Protein AF-A0A355G0Y1-F1 (afdb_monomer_lite)

Secondary structure (DSSP, 8-state):
-HHHHT-HHHHHHHHHHHHHHHHHHHHHHHHH----HHHHHHHHHHHHHHHHHHHHHHTT-HHHHHHHHHHHHHHHHHHHHHHGGG--STTHHHHHHHHHHHHHHHHHIIIIITTSS---HHHHHHHHHHHHHHHHHHHHHHHHHHHH-S-HHHHHHHHHHHHHHHHHHHHHHHHHHHHHHHHHHHHHHHHHHHTT--TTSTTHHHHTT--

pLDDT: mean 72.63, std 13.86, range [34.53, 90.94]

Structure (mmCIF, N/CA/C/O backbone):
data_AF-A0A355G0Y1-F1
#
_entry.id   AF-A0A355G0Y1-F1
#
loop_
_atom_site.group_PDB
_atom_site.id
_atom_site.type_symbol
_atom_site.label_atom_id
_atom_site.label_alt_id
_atom_site.label_comp_id
_atom_site.label_asym_id
_atom_site.label_entity_id
_atom_site.label_seq_id
_atom_site.pdbx_PDB_ins_code
_atom_site.Cartn_x
_atom_site.Cartn_y
_atom_site.Cartn_z
_atom_site.occupancy
_atom_site.B_iso_or_equiv
_atom_site.auth_seq_id
_atom_site.auth_comp_id
_atom_site.auth_asym_id
_atom_site.auth_atom_id
_atom_site.pdbx_PDB_model_num
ATOM 1 N N . MET A 1 1 ? -17.755 12.695 0.961 1.00 47.19 1 MET A N 1
ATOM 2 C CA . MET A 1 1 ? -16.510 11.894 0.870 1.00 47.19 1 MET A CA 1
ATOM 3 C C . MET A 1 1 ? -16.423 10.767 1.902 1.00 47.19 1 MET A C 1
ATOM 5 O O . MET A 1 1 ? -16.209 9.648 1.469 1.00 47.19 1 MET A O 1
ATOM 9 N N . LYS A 1 2 ? -16.656 10.982 3.214 1.00 53.00 2 LYS A N 1
ATOM 10 C CA . LYS A 1 2 ? -16.545 9.908 4.238 1.00 53.00 2 LYS A CA 1
ATOM 11 C C . LYS A 1 2 ? -17.366 8.633 3.951 1.00 53.00 2 LYS A C 1
ATOM 13 O O . LYS A 1 2 ? -16.845 7.546 4.144 1.00 53.00 2 LYS A O 1
ATOM 18 N N . LYS A 1 3 ? -18.590 8.760 3.412 1.00 61.31 3 LYS A N 1
ATOM 19 C CA . LYS A 1 3 ? -19.455 7.609 3.069 1.00 61.31 3 LYS A CA 1
ATOM 20 C C . LYS A 1 3 ? -18.882 6.674 1.991 1.00 61.31 3 LYS A C 1
ATOM 22 O O . LYS A 1 3 ? -19.264 5.512 1.944 1.00 61.31 3 LYS A O 1
ATOM 27 N N . LEU A 1 4 ? -17.988 7.165 1.124 1.00 69.81 4 LEU A N 1
ATOM 28 C CA . LEU A 1 4 ? -17.401 6.349 0.056 1.00 69.81 4 LEU A CA 1
ATOM 29 C C . LEU A 1 4 ? -16.385 5.348 0.628 1.00 69.81 4 LEU A C 1
ATOM 31 O O . LEU A 1 4 ? -16.464 4.161 0.339 1.00 69.81 4 LEU A O 1
ATOM 35 N N . PHE A 1 5 ? -15.495 5.816 1.508 1.00 69.50 5 PHE A N 1
ATOM 36 C CA . PHE A 1 5 ? -14.422 5.014 2.116 1.00 69.50 5 PHE A CA 1
ATOM 37 C C . PHE A 1 5 ? -14.897 4.073 3.233 1.00 69.50 5 PHE A C 1
ATOM 39 O O . PHE A 1 5 ? -14.149 3.213 3.691 1.00 69.50 5 PHE A O 1
ATOM 46 N N . THR A 1 6 ? -16.149 4.209 3.669 1.00 70.81 6 THR A N 1
ATOM 47 C CA . THR A 1 6 ? -16.815 3.256 4.567 1.00 70.81 6 THR A CA 1
ATOM 48 C C . THR A 1 6 ? -17.697 2.257 3.817 1.00 70.81 6 THR A C 1
ATOM 50 O O . THR A 1 6 ? -18.322 1.412 4.451 1.00 70.81 6 THR A O 1
ATOM 53 N N . SER A 1 7 ? -17.789 2.350 2.484 1.00 84.56 7 SER A N 1
ATOM 54 C CA . SER A 1 7 ? -18.607 1.441 1.683 1.00 84.56 7 SER A CA 1
ATOM 55 C C . SER A 1 7 ? -17.912 0.095 1.495 1.00 84.56 7 SER A C 1
ATOM 57 O O . SER A 1 7 ? -16.837 0.019 0.900 1.00 84.56 7 SER A O 1
ATOM 59 N N . ASP A 1 8 ? -18.583 -0.986 1.896 1.00 81.94 8 ASP A N 1
ATOM 60 C CA . ASP A 1 8 ? -18.124 -2.362 1.665 1.00 81.94 8 ASP A CA 1
ATOM 61 C C . ASP A 1 8 ? -17.875 -2.655 0.170 1.00 81.94 8 ASP A C 1
ATOM 63 O O . ASP A 1 8 ? -16.958 -3.403 -0.170 1.00 81.94 8 ASP A O 1
ATOM 67 N N . LYS A 1 9 ? -18.660 -2.045 -0.735 1.00 86.38 9 LYS A N 1
ATOM 68 C CA . LYS A 1 9 ? -18.498 -2.204 -2.193 1.00 86.38 9 LYS A CA 1
ATOM 69 C C . LYS A 1 9 ? -17.218 -1.539 -2.693 1.00 86.38 9 LYS A C 1
ATOM 71 O O . LYS A 1 9 ? -16.505 -2.124 -3.502 1.00 86.38 9 LYS A O 1
ATOM 76 N N . PHE A 1 10 ? -16.922 -0.338 -2.195 1.00 85.12 10 PHE A N 1
ATOM 77 C CA . PHE A 1 10 ? -15.688 0.369 -2.528 1.00 85.12 10 PHE A CA 1
ATOM 78 C C . PHE A 1 10 ? -14.470 -0.378 -1.972 1.00 85.12 10 PHE A C 1
ATOM 80 O O . PHE A 1 10 ? -13.510 -0.605 -2.700 1.00 85.12 10 PHE A O 1
ATOM 87 N N . PHE A 1 11 ? -14.550 -0.854 -0.726 1.00 87.50 11 PHE A N 1
ATOM 88 C CA . PHE A 1 11 ? -13.495 -1.662 -0.117 1.00 87.50 11 PHE A CA 1
ATOM 89 C C . PHE A 1 11 ? -13.204 -2.936 -0.921 1.00 87.50 11 PHE A C 1
ATOM 91 O O . PHE A 1 11 ? -12.050 -3.224 -1.225 1.00 87.50 11 PHE A O 1
ATOM 98 N N . LEU A 1 12 ? -14.247 -3.673 -1.321 1.00 89.12 12 LEU A N 1
ATOM 99 C CA . LEU A 1 12 ? -14.103 -4.857 -2.170 1.00 89.12 12 LEU A CA 1
ATOM 100 C C . LEU A 1 12 ? -13.470 -4.515 -3.525 1.00 89.12 12 LEU A C 1
ATOM 102 O O . LEU A 1 12 ? -12.594 -5.246 -3.975 1.00 89.12 12 LEU A O 1
ATOM 106 N N . ALA A 1 13 ? -13.878 -3.414 -4.160 1.00 87.56 13 ALA A N 1
ATOM 107 C CA . ALA A 1 13 ? -13.286 -2.977 -5.421 1.00 87.56 13 ALA A CA 1
ATOM 108 C C . ALA A 1 13 ? -11.784 -2.696 -5.272 1.00 87.56 13 ALA A C 1
ATOM 110 O O . ALA A 1 13 ? -11.001 -3.158 -6.094 1.00 87.56 13 ALA A O 1
ATOM 111 N N . MET A 1 14 ? -11.367 -2.020 -4.197 1.00 88.94 14 MET A N 1
ATOM 112 C CA . MET A 1 14 ? -9.948 -1.745 -3.941 1.00 88.94 14 MET A CA 1
ATOM 113 C C . MET A 1 14 ? -9.155 -3.017 -3.620 1.00 88.94 14 MET A C 1
ATOM 115 O O . MET A 1 14 ? -8.032 -3.162 -4.091 1.00 88.94 14 MET A O 1
ATOM 119 N N . VAL A 1 15 ? -9.750 -3.972 -2.895 1.00 90.19 15 VAL A N 1
ATOM 120 C CA . VAL A 1 15 ? -9.172 -5.311 -2.675 1.00 90.19 15 VAL A CA 1
ATOM 121 C C . VAL A 1 15 ? -8.961 -6.042 -3.996 1.00 90.19 15 VAL A C 1
ATOM 123 O O . VAL A 1 15 ? -7.888 -6.594 -4.215 1.00 90.19 15 VAL A O 1
ATOM 126 N N . LEU A 1 16 ? -9.948 -6.022 -4.894 1.00 89.00 16 LEU A N 1
ATOM 127 C CA . LEU A 1 16 ? -9.817 -6.629 -6.218 1.00 89.00 16 LEU A CA 1
ATOM 128 C C . LEU A 1 16 ? -8.738 -5.929 -7.051 1.00 89.00 16 LEU A C 1
ATOM 130 O O . LEU A 1 16 ? -7.919 -6.618 -7.647 1.00 89.00 16 LEU A O 1
ATOM 134 N N . CYS A 1 17 ? -8.690 -4.594 -7.056 1.00 87.50 17 CYS A N 1
ATOM 135 C CA . CYS A 1 17 ? -7.639 -3.837 -7.739 1.00 87.50 17 CYS A CA 1
ATOM 136 C C . CYS A 1 17 ? -6.243 -4.196 -7.216 1.00 87.50 17 CYS A C 1
ATOM 138 O O . CYS A 1 17 ? -5.361 -4.482 -8.019 1.00 87.50 17 CYS A O 1
ATOM 140 N N . ALA A 1 18 ? -6.065 -4.242 -5.892 1.00 88.50 18 ALA A N 1
ATOM 141 C CA . ALA A 1 18 ? -4.799 -4.612 -5.269 1.00 88.50 18 ALA A CA 1
ATOM 142 C C . ALA A 1 18 ? -4.390 -6.045 -5.639 1.00 88.50 18 ALA A C 1
ATOM 144 O O . ALA A 1 18 ? -3.293 -6.267 -6.133 1.00 88.50 18 ALA A O 1
ATOM 145 N N . VAL A 1 19 ? -5.290 -7.020 -5.470 1.00 89.88 19 VAL A N 1
ATOM 146 C CA . VAL A 1 19 ? -4.990 -8.434 -5.747 1.00 89.88 19 VAL A CA 1
ATOM 147 C C . VAL A 1 19 ? -4.727 -8.681 -7.232 1.00 89.88 19 VAL A C 1
ATOM 149 O O . VAL A 1 19 ? -3.797 -9.410 -7.559 1.00 89.88 19 VAL A O 1
ATOM 152 N N . ILE A 1 20 ? -5.524 -8.099 -8.133 1.00 87.50 20 ILE A N 1
ATOM 153 C CA . ILE A 1 20 ? -5.354 -8.285 -9.580 1.00 87.50 20 ILE A CA 1
ATOM 154 C C . ILE A 1 20 ? -4.076 -7.597 -10.064 1.00 87.50 20 ILE A C 1
ATOM 156 O O . ILE A 1 20 ? -3.342 -8.209 -10.834 1.00 87.50 20 ILE A O 1
ATOM 160 N N . GLY A 1 21 ? -3.797 -6.370 -9.609 1.00 83.88 21 GLY A N 1
ATOM 161 C CA . GLY A 1 21 ? -2.570 -5.648 -9.959 1.00 83.88 21 GLY A CA 1
ATOM 162 C C . GLY A 1 21 ? -1.324 -6.433 -9.554 1.00 83.88 21 GLY A C 1
ATOM 163 O O . GLY A 1 21 ? -0.477 -6.730 -10.392 1.00 83.88 21 GLY A O 1
ATOM 164 N N . GLU A 1 22 ? -1.285 -6.887 -8.302 1.00 84.44 22 GLU A N 1
ATOM 165 C CA . GLU A 1 22 ? -0.186 -7.682 -7.747 1.00 84.44 22 GLU A CA 1
ATOM 166 C C . GLU A 1 22 ? -0.045 -9.056 -8.421 1.00 84.44 22 GLU A C 1
ATOM 168 O O . GLU A 1 22 ? 1.050 -9.462 -8.802 1.00 84.44 22 GLU A O 1
ATOM 173 N N . ALA A 1 23 ? -1.146 -9.786 -8.627 1.00 84.56 23 ALA A N 1
ATOM 174 C CA . ALA A 1 23 ? -1.104 -11.096 -9.279 1.00 84.56 23 ALA A CA 1
ATOM 175 C C . ALA A 1 23 ? -0.660 -10.997 -10.746 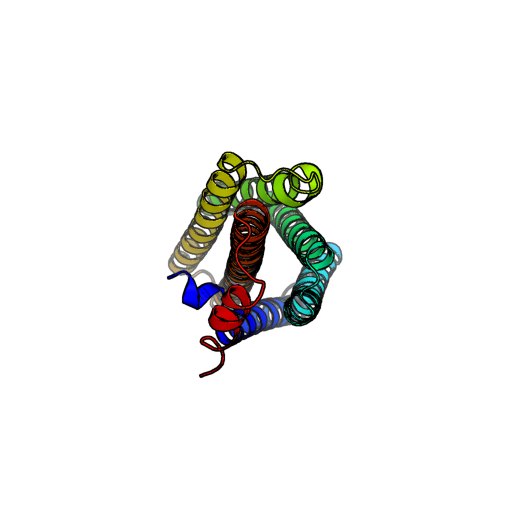1.00 84.56 23 ALA A C 1
ATOM 177 O O . ALA A 1 23 ? 0.095 -11.847 -11.223 1.00 84.56 23 ALA A O 1
ATOM 178 N N . ALA A 1 24 ? -1.106 -9.959 -11.459 1.00 81.81 24 ALA A N 1
ATOM 179 C CA . ALA A 1 24 ? -0.679 -9.697 -12.826 1.00 81.81 24 ALA A CA 1
ATOM 180 C C . ALA A 1 24 ? 0.802 -9.295 -12.881 1.00 81.81 24 ALA A C 1
ATOM 182 O O . ALA A 1 24 ? 1.520 -9.776 -13.757 1.00 81.81 24 ALA A O 1
ATOM 183 N N . TYR A 1 25 ? 1.274 -8.495 -11.920 1.00 78.62 25 TYR A N 1
ATOM 184 C CA . TYR A 1 25 ? 2.691 -8.163 -11.783 1.00 78.62 25 TYR A CA 1
ATOM 185 C C . TYR A 1 25 ? 3.544 -9.421 -11.559 1.00 78.62 25 TYR A C 1
ATOM 187 O O . TYR A 1 25 ? 4.486 -9.654 -12.311 1.00 78.62 25 TYR A O 1
ATOM 195 N N . ILE A 1 26 ? 3.158 -10.293 -10.617 1.00 80.38 26 ILE A N 1
ATOM 196 C CA . ILE A 1 26 ? 3.840 -11.576 -10.356 1.00 80.38 26 ILE A CA 1
ATOM 197 C C . ILE A 1 26 ? 3.881 -12.454 -11.616 1.00 80.38 26 ILE A C 1
ATOM 199 O O . ILE A 1 26 ? 4.897 -13.087 -11.900 1.00 80.38 26 ILE A O 1
ATOM 203 N N . TYR A 1 27 ? 2.782 -12.522 -12.371 1.00 80.31 27 TYR A N 1
ATOM 204 C CA . TYR A 1 27 ? 2.724 -13.326 -13.592 1.00 80.31 27 TYR A CA 1
ATOM 205 C C . TYR A 1 27 ? 3.684 -12.808 -14.667 1.00 80.31 27 TYR A C 1
ATOM 207 O O . TYR A 1 27 ? 4.420 -1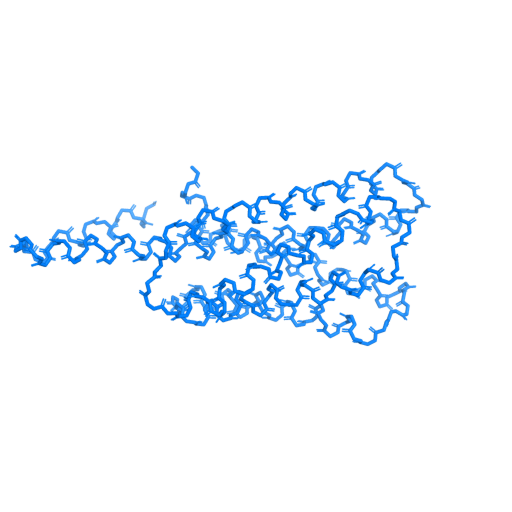3.597 -15.265 1.00 80.31 27 TYR A O 1
ATOM 215 N N . ILE A 1 28 ? 3.697 -11.492 -14.905 1.00 73.50 28 ILE A N 1
ATOM 216 C CA . ILE A 1 28 ? 4.587 -10.901 -15.907 1.00 73.50 28 ILE A CA 1
ATOM 217 C C . ILE A 1 28 ? 6.043 -11.037 -15.463 1.00 73.50 28 ILE A C 1
ATOM 219 O O . ILE A 1 28 ? 6.861 -11.452 -16.284 1.00 73.50 28 ILE A O 1
ATOM 223 N N . ASP A 1 29 ? 6.337 -10.795 -14.181 1.00 73.19 29 ASP A N 1
ATOM 224 C CA . ASP A 1 29 ? 7.649 -11.048 -13.581 1.00 73.19 29 ASP A CA 1
ATOM 225 C C . ASP A 1 29 ? 8.121 -12.470 -13.902 1.00 73.19 29 ASP A C 1
ATOM 227 O O . ASP A 1 29 ? 9.101 -12.645 -14.615 1.00 73.19 29 ASP A O 1
ATOM 231 N N . LEU A 1 30 ? 7.359 -13.495 -13.511 1.00 72.44 30 LEU A N 1
ATOM 232 C CA . LEU A 1 30 ? 7.708 -14.900 -13.759 1.00 72.44 30 LEU A CA 1
ATOM 233 C C . LEU A 1 30 ? 7.950 -15.233 -15.239 1.00 72.44 30 LEU A C 1
ATOM 235 O O . LEU A 1 30 ? 8.726 -16.143 -15.534 1.00 72.44 30 LEU A O 1
ATOM 239 N N . SER A 1 31 ? 7.265 -14.540 -16.151 1.00 66.38 31 SER A N 1
ATOM 240 C CA . SER A 1 31 ? 7.324 -14.811 -17.590 1.00 66.38 31 SER A CA 1
ATOM 241 C C . SER A 1 31 ? 8.440 -14.072 -18.336 1.00 66.38 31 SER A C 1
ATOM 243 O O . SER A 1 31 ? 8.884 -14.563 -19.373 1.00 66.38 31 SER A O 1
ATOM 245 N N . VAL A 1 32 ? 8.891 -12.916 -17.835 1.00 64.75 32 VAL A N 1
ATOM 246 C CA . VAL A 1 32 ? 9.825 -12.021 -18.546 1.00 64.75 32 VAL A CA 1
ATOM 247 C C . VAL A 1 32 ? 11.121 -11.796 -17.770 1.00 64.75 32 VAL A C 1
ATOM 249 O O . VAL A 1 32 ? 12.182 -11.676 -18.382 1.00 64.75 32 VAL A O 1
ATOM 252 N N . TYR A 1 33 ? 11.065 -11.765 -16.439 1.00 60.66 33 TYR A N 1
ATOM 253 C CA . TYR A 1 33 ? 12.172 -11.344 -15.592 1.00 60.66 33 TYR A CA 1
ATOM 254 C C . TYR A 1 33 ? 12.540 -12.426 -14.559 1.00 60.66 33 TYR A C 1
ATOM 256 O O . TYR A 1 33 ? 11.718 -13.057 -13.897 1.00 60.66 33 TYR A O 1
ATOM 264 N N . HIS A 1 34 ? 13.835 -12.684 -14.398 1.00 62.56 34 HIS A N 1
ATOM 265 C CA . HIS A 1 34 ? 14.336 -13.610 -13.378 1.00 62.56 34 HIS A CA 1
ATOM 266 C C . HIS A 1 34 ? 14.664 -12.865 -12.074 1.00 62.56 34 HIS A C 1
ATOM 268 O O . HIS A 1 34 ? 15.777 -12.990 -11.565 1.00 62.56 34 HIS A O 1
ATOM 274 N N . TYR A 1 35 ? 13.719 -12.078 -11.540 1.00 60.50 35 TYR A N 1
ATOM 275 C CA . TYR A 1 35 ? 13.918 -11.374 -10.267 1.00 60.50 35 TYR A CA 1
ATOM 276 C C . TYR A 1 35 ? 14.140 -12.335 -9.087 1.00 60.50 35 TYR A C 1
ATOM 278 O O . TYR A 1 35 ? 13.798 -13.527 -9.119 1.00 60.50 35 TYR A O 1
ATOM 286 N N . ALA A 1 36 ? 14.750 -11.801 -8.026 1.00 65.25 36 ALA A N 1
ATOM 287 C CA . ALA A 1 36 ? 15.152 -12.553 -6.847 1.00 65.25 36 ALA A CA 1
ATOM 288 C C . ALA A 1 36 ? 13.945 -13.122 -6.077 1.00 65.25 36 ALA A C 1
ATOM 290 O O . ALA A 1 36 ? 12.909 -12.481 -5.909 1.00 65.25 36 ALA A O 1
ATOM 291 N N . ILE A 1 37 ? 14.110 -14.325 -5.511 1.00 69.56 37 ILE A N 1
ATOM 292 C CA . ILE A 1 37 ? 13.093 -15.032 -4.700 1.00 69.56 37 ILE A CA 1
ATOM 293 C C . ILE A 1 37 ? 12.513 -14.147 -3.575 1.00 69.56 37 ILE A C 1
ATOM 295 O O . ILE A 1 37 ? 11.352 -14.303 -3.197 1.00 69.56 37 ILE A O 1
ATOM 299 N N . GLN A 1 38 ? 13.307 -13.210 -3.049 1.00 66.50 38 GLN A N 1
ATOM 300 C CA . GLN A 1 38 ? 12.912 -12.311 -1.964 1.00 66.50 38 GLN A CA 1
ATOM 301 C C . GLN A 1 38 ? 11.799 -11.329 -2.361 1.00 66.50 38 GLN A C 1
ATOM 303 O O . GLN A 1 38 ? 10.878 -11.117 -1.574 1.00 66.50 38 GLN A O 1
ATOM 308 N N . GLU A 1 39 ? 11.833 -10.770 -3.571 1.00 69.88 39 GLU A N 1
ATOM 309 C CA . GLU A 1 39 ? 10.800 -9.836 -4.048 1.00 69.88 39 GLU A CA 1
ATOM 310 C C . GLU A 1 39 ? 9.462 -10.547 -4.254 1.00 69.88 39 GLU A C 1
ATOM 312 O O . GLU A 1 39 ? 8.409 -10.074 -3.823 1.00 69.88 39 GLU A O 1
ATOM 317 N N . ARG A 1 40 ? 9.514 -11.763 -4.806 1.00 74.44 40 ARG A N 1
ATOM 318 C CA . ARG A 1 40 ? 8.338 -12.625 -4.996 1.00 74.44 40 ARG A CA 1
ATOM 319 C C . ARG A 1 40 ? 7.664 -12.966 -3.679 1.00 74.44 40 ARG A C 1
ATOM 321 O O . ARG A 1 40 ? 6.438 -12.956 -3.588 1.00 74.44 40 ARG A O 1
ATOM 328 N N . PHE A 1 41 ? 8.454 -13.235 -2.643 1.00 78.69 41 PHE A N 1
ATOM 329 C CA . PHE A 1 41 ? 7.916 -13.470 -1.310 1.00 78.69 41 PHE A CA 1
ATOM 330 C C . PHE A 1 41 ? 7.182 -12.235 -0.770 1.00 78.69 41 PHE A C 1
ATOM 332 O O . PHE A 1 41 ? 6.076 -12.373 -0.249 1.00 78.69 41 PHE A O 1
ATOM 339 N N . ALA A 1 42 ? 7.745 -11.033 -0.939 1.00 76.31 42 ALA A N 1
ATOM 340 C CA . ALA A 1 42 ? 7.113 -9.790 -0.496 1.00 76.31 42 ALA A CA 1
ATOM 341 C C . ALA A 1 42 ? 5.788 -9.506 -1.231 1.00 76.31 42 ALA A C 1
ATOM 343 O O . ALA A 1 42 ? 4.809 -9.122 -0.591 1.00 76.31 42 ALA A O 1
ATOM 344 N N . LEU A 1 43 ? 5.728 -9.744 -2.544 1.00 78.88 43 LEU A N 1
ATOM 345 C CA . LEU A 1 43 ? 4.512 -9.597 -3.361 1.00 78.88 43 LEU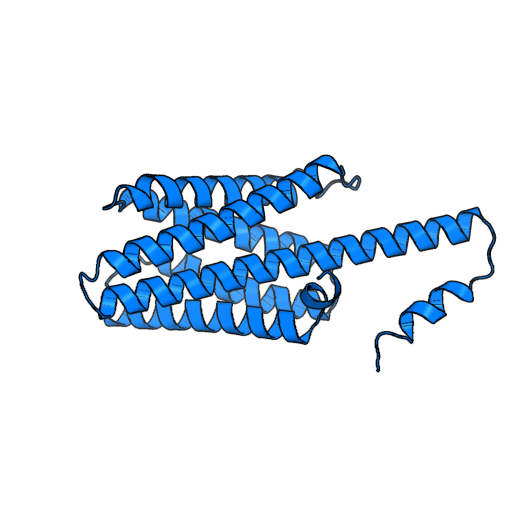 A CA 1
ATOM 346 C C . LEU A 1 43 ? 3.412 -10.580 -2.927 1.00 78.88 43 LEU A C 1
ATOM 348 O O . LEU A 1 43 ? 2.283 -10.187 -2.630 1.00 78.88 43 LEU A O 1
ATOM 352 N N . ILE A 1 44 ? 3.748 -11.867 -2.794 1.00 85.31 44 ILE A N 1
ATOM 353 C CA . ILE A 1 44 ? 2.799 -12.896 -2.336 1.00 85.31 44 ILE A CA 1
ATOM 354 C C . ILE A 1 44 ? 2.292 -12.570 -0.926 1.00 85.31 44 ILE A C 1
ATOM 356 O O . ILE A 1 44 ? 1.097 -12.687 -0.643 1.00 85.31 44 ILE A O 1
ATOM 360 N N . PHE A 1 45 ? 3.185 -12.126 -0.040 1.00 86.44 45 PHE A N 1
ATOM 361 C CA . PHE A 1 45 ? 2.824 -11.719 1.311 1.00 86.44 45 PHE A CA 1
ATOM 362 C C . PHE A 1 45 ? 1.848 -10.532 1.313 1.00 86.44 45 PHE A C 1
ATOM 364 O O . PHE A 1 45 ? 0.854 -10.578 2.039 1.00 86.44 45 PHE A O 1
ATOM 371 N N . ARG A 1 46 ? 2.057 -9.518 0.459 1.00 86.88 46 ARG A N 1
ATOM 372 C CA . ARG A 1 46 ? 1.120 -8.392 0.284 1.00 86.88 46 ARG A CA 1
ATOM 373 C C . ARG A 1 46 ? -0.272 -8.864 -0.130 1.00 86.88 46 ARG A C 1
ATOM 375 O O . ARG A 1 46 ? -1.254 -8.489 0.514 1.00 86.88 46 ARG A O 1
ATOM 382 N N . VAL A 1 47 ? -0.365 -9.741 -1.133 1.00 88.81 47 VAL A N 1
ATOM 383 C CA . VAL A 1 47 ? -1.644 -10.317 -1.590 1.00 88.81 47 VAL A CA 1
ATOM 384 C C . VAL A 1 47 ? -2.363 -11.038 -0.448 1.00 88.81 47 VAL A C 1
ATOM 386 O O . VAL A 1 47 ? -3.551 -10.805 -0.211 1.00 88.81 47 VAL A O 1
ATOM 389 N N . LEU A 1 48 ? -1.646 -11.873 0.311 1.00 88.69 48 LEU A N 1
ATOM 390 C CA . LEU A 1 48 ? -2.213 -12.563 1.471 1.00 88.69 48 LEU A CA 1
ATOM 391 C C . LEU A 1 48 ? -2.691 -11.573 2.539 1.00 88.69 48 LEU A C 1
ATOM 393 O O . LEU A 1 48 ? -3.805 -11.721 3.046 1.00 88.69 48 LEU A O 1
ATOM 397 N N . CYS A 1 49 ? -1.901 -10.543 2.855 1.00 88.38 49 CYS A N 1
ATOM 398 C CA . CYS A 1 49 ? -2.289 -9.492 3.792 1.00 88.38 49 CYS A CA 1
ATOM 399 C C . CYS A 1 49 ? -3.580 -8.796 3.362 1.00 88.38 49 CYS A C 1
ATOM 401 O O . CYS A 1 49 ? -4.472 -8.640 4.192 1.00 88.38 49 CYS A O 1
ATOM 403 N N . VAL A 1 50 ? -3.723 -8.440 2.084 1.00 90.94 50 VAL A N 1
ATOM 404 C CA . VAL A 1 50 ? -4.938 -7.813 1.541 1.00 90.94 50 VAL A CA 1
ATOM 405 C C . VAL A 1 50 ? -6.160 -8.728 1.694 1.00 90.94 50 VAL A C 1
ATOM 407 O O . VAL A 1 50 ? -7.214 -8.281 2.157 1.00 90.94 50 VAL A O 1
ATOM 410 N N . ILE A 1 51 ? -6.024 -10.021 1.388 1.00 90.06 51 ILE A N 1
ATOM 411 C CA . ILE A 1 51 ? -7.111 -11.003 1.537 1.00 90.06 51 ILE A CA 1
ATOM 412 C C . ILE A 1 51 ? -7.508 -11.158 3.011 1.00 90.06 51 ILE A C 1
ATOM 414 O O . ILE A 1 51 ? -8.691 -11.071 3.359 1.00 90.06 51 ILE A O 1
ATOM 418 N N . PHE A 1 52 ? -6.539 -11.351 3.909 1.00 89.44 52 PHE A N 1
ATOM 419 C CA . PHE A 1 52 ? -6.816 -11.455 5.343 1.00 89.44 52 PHE A CA 1
ATOM 420 C C . PHE A 1 52 ? -7.390 -10.158 5.913 1.00 89.44 52 PHE A C 1
ATOM 422 O O . PHE A 1 52 ? -8.230 -10.202 6.820 1.00 89.44 52 PHE A O 1
ATOM 429 N N . LEU A 1 53 ? -6.980 -9.006 5.380 1.00 89.06 53 LEU A N 1
ATOM 430 C CA . LEU A 1 53 ? -7.490 -7.704 5.782 1.00 89.06 53 LEU A CA 1
ATOM 431 C C . LEU A 1 53 ? -8.953 -7.559 5.367 1.00 89.06 53 LEU A C 1
ATOM 433 O O . LEU A 1 53 ? -9.747 -7.092 6.176 1.00 89.06 53 LEU A O 1
ATOM 437 N N . TYR A 1 54 ? -9.346 -8.065 4.195 1.00 90.31 54 TYR A N 1
ATOM 438 C CA . TYR A 1 54 ? -10.750 -8.144 3.787 1.00 90.31 54 TYR A CA 1
ATOM 439 C C . TYR A 1 54 ? -11.597 -9.019 4.710 1.00 90.31 54 TYR A C 1
ATOM 441 O O . TYR A 1 54 ? -12.654 -8.588 5.186 1.00 90.31 54 TYR A O 1
ATOM 449 N N . VAL A 1 55 ? -11.119 -10.219 5.042 1.00 88.81 55 VAL A N 1
ATOM 450 C CA . VAL A 1 55 ? -11.815 -11.098 5.995 1.00 88.81 55 VAL A CA 1
ATOM 451 C C . VAL A 1 55 ? -11.950 -10.418 7.363 1.00 88.81 55 VAL A C 1
ATOM 453 O O . VAL A 1 55 ? -13.022 -10.444 7.971 1.00 88.81 55 VAL A O 1
ATOM 456 N N . SER A 1 56 ? -10.885 -9.771 7.839 1.00 85.88 56 SER A N 1
ATOM 457 C CA . SER A 1 56 ? -10.865 -9.066 9.127 1.00 85.88 56 SER A CA 1
ATOM 458 C C . SER A 1 56 ? -11.768 -7.835 9.136 1.00 85.88 56 SER A C 1
ATOM 460 O O . SER A 1 56 ? -12.429 -7.572 10.141 1.00 85.88 56 SER A O 1
ATOM 462 N N . TYR A 1 57 ? -11.840 -7.124 8.009 1.00 84.62 57 TYR A N 1
ATOM 463 C CA . TYR A 1 57 ? -12.734 -5.996 7.785 1.00 84.62 57 TYR A CA 1
ATOM 464 C C . TYR A 1 57 ? -14.192 -6.432 7.929 1.00 84.62 57 TYR A C 1
ATOM 466 O O . TYR A 1 57 ? -14.934 -5.835 8.705 1.00 84.62 57 TYR A O 1
ATOM 474 N N . ARG A 1 58 ? -14.586 -7.534 7.279 1.00 84.69 58 ARG A N 1
ATOM 475 C CA . ARG A 1 58 ? -15.947 -8.095 7.367 1.00 84.69 58 ARG A CA 1
ATOM 476 C C . ARG A 1 58 ? -16.288 -8.656 8.749 1.00 84.69 58 ARG A C 1
ATOM 478 O O . ARG A 1 58 ? -17.435 -8.571 9.165 1.00 84.69 58 ARG A O 1
ATOM 485 N N . LYS A 1 59 ? -15.306 -9.208 9.468 1.00 84.50 59 LYS A N 1
ATOM 486 C CA . LYS A 1 59 ? -15.479 -9.706 10.846 1.00 84.50 59 LYS A CA 1
ATOM 487 C C . LYS A 1 59 ? -15.360 -8.617 11.920 1.00 84.50 59 LYS A C 1
ATOM 489 O O . LYS A 1 59 ? -15.454 -8.935 13.100 1.00 84.50 59 LYS A O 1
ATOM 494 N N . HIS A 1 60 ? -15.132 -7.359 11.539 1.00 71.44 60 HIS A N 1
ATOM 495 C CA . HIS A 1 60 ? -14.978 -6.222 12.452 1.00 71.44 60 HIS A CA 1
ATOM 496 C C . HIS A 1 60 ? -13.871 -6.385 13.518 1.00 71.44 60 HIS A C 1
ATOM 498 O O . HIS A 1 60 ? -13.916 -5.752 14.575 1.00 71.44 60 HIS A O 1
ATOM 504 N N . SER A 1 61 ? -12.835 -7.195 13.255 1.00 77.50 61 SER A N 1
ATOM 505 C CA . SER A 1 61 ? -11.741 -7.403 14.216 1.00 77.50 61 SER A CA 1
ATOM 506 C C . SER A 1 61 ? -10.737 -6.251 14.167 1.00 77.50 61 SER A C 1
ATOM 508 O O . SER A 1 61 ? -9.818 -6.229 13.346 1.00 77.50 61 SER A O 1
ATOM 510 N N . LYS A 1 62 ? -10.900 -5.277 15.066 1.00 75.81 62 LYS A N 1
ATOM 511 C CA . LYS A 1 62 ? -10.072 -4.060 15.131 1.00 75.81 62 LYS A CA 1
ATOM 512 C C . LYS A 1 62 ? -8.572 -4.339 15.258 1.00 75.81 62 LYS A C 1
ATOM 514 O O . LYS A 1 62 ? -7.779 -3.728 14.545 1.00 75.81 62 LYS A O 1
ATOM 519 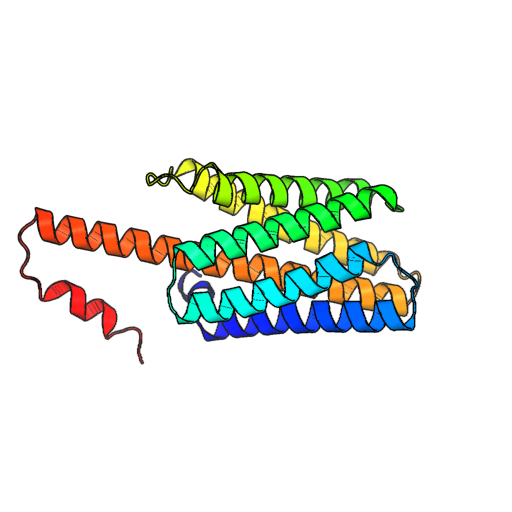N N . ASN A 1 63 ? -8.188 -5.241 16.158 1.00 76.44 63 ASN A N 1
ATOM 520 C CA . ASN A 1 63 ? -6.776 -5.528 16.424 1.00 76.44 63 ASN A CA 1
ATOM 521 C C . ASN A 1 63 ? -6.132 -6.242 15.233 1.00 76.44 63 ASN A C 1
ATOM 523 O O . ASN A 1 63 ? -5.032 -5.883 14.822 1.00 76.44 63 ASN A O 1
ATOM 527 N N . THR A 1 64 ? -6.857 -7.184 14.624 1.00 81.00 64 THR A N 1
ATOM 528 C CA . THR A 1 64 ? -6.389 -7.885 13.426 1.00 81.00 64 THR A CA 1
ATOM 529 C C . THR A 1 64 ? -6.263 -6.932 12.238 1.00 81.00 64 THR A C 1
ATOM 531 O O . THR A 1 64 ? -5.247 -6.971 11.555 1.00 81.00 64 THR A O 1
ATOM 534 N N . MET A 1 65 ? -7.226 -6.024 12.024 1.00 82.44 65 MET A N 1
ATOM 535 C CA . MET A 1 65 ? -7.138 -5.020 10.954 1.00 82.44 65 MET A CA 1
ATOM 536 C C . MET A 1 65 ? -5.912 -4.115 11.106 1.00 82.44 65 MET A C 1
ATOM 538 O O . MET A 1 65 ? -5.195 -3.906 10.134 1.00 82.44 65 MET A O 1
ATOM 542 N N . LYS A 1 66 ? -5.633 -3.613 12.316 1.00 79.06 66 LYS A N 1
ATOM 543 C CA . LYS A 1 66 ? -4.436 -2.795 12.574 1.00 79.06 66 LYS A CA 1
ATOM 544 C C . LYS A 1 66 ? -3.139 -3.568 12.336 1.00 79.06 66 LYS A C 1
ATOM 546 O O . LYS A 1 66 ? -2.243 -3.051 11.677 1.00 79.06 66 LYS A O 1
ATOM 551 N N . GLY A 1 67 ? -3.055 -4.802 12.839 1.00 79.94 67 GLY A N 1
ATOM 552 C CA . GLY A 1 67 ? -1.878 -5.652 12.659 1.00 79.94 67 GLY A CA 1
ATOM 553 C C . GLY A 1 67 ? -1.611 -5.972 11.187 1.00 79.94 67 GLY A C 1
ATOM 554 O O . GLY A 1 67 ? -0.483 -5.834 10.724 1.00 79.94 67 GLY A O 1
ATOM 555 N N . LEU A 1 68 ? -2.655 -6.323 10.432 1.00 85.75 68 LEU A N 1
ATOM 556 C CA . LEU A 1 68 ? -2.556 -6.611 8.999 1.00 85.75 68 LEU A CA 1
ATOM 557 C C . LEU A 1 68 ? -2.238 -5.364 8.166 1.00 85.75 68 LEU A C 1
ATOM 559 O O . LEU A 1 68 ? -1.461 -5.453 7.224 1.00 85.75 68 LEU A O 1
ATOM 563 N N . MET A 1 69 ? -2.787 -4.203 8.529 1.00 85.00 69 MET A N 1
ATOM 564 C CA . MET A 1 69 ? -2.456 -2.927 7.891 1.00 85.00 69 MET A CA 1
ATOM 565 C C . MET A 1 69 ? -0.990 -2.541 8.130 1.00 85.00 69 MET A C 1
ATOM 567 O O . MET A 1 69 ? -0.311 -2.110 7.205 1.00 85.00 69 MET A O 1
ATOM 571 N N . GLY A 1 70 ? -0.471 -2.751 9.344 1.00 81.19 70 GLY A N 1
ATOM 572 C CA . GLY A 1 70 ? 0.952 -2.576 9.630 1.00 81.19 70 GLY A CA 1
ATOM 573 C C . GLY A 1 70 ? 1.831 -3.558 8.853 1.00 81.19 70 GLY A C 1
ATOM 574 O O . GLY A 1 70 ? 2.812 -3.146 8.247 1.00 81.19 70 GLY A O 1
ATOM 575 N N . ALA A 1 71 ? 1.460 -4.839 8.791 1.00 83.50 71 ALA A N 1
ATOM 576 C CA . ALA A 1 71 ? 2.184 -5.822 7.983 1.00 83.50 71 ALA A CA 1
ATOM 577 C C . ALA A 1 71 ? 2.224 -5.436 6.492 1.00 83.50 71 ALA A C 1
ATOM 579 O O . ALA A 1 71 ? 3.268 -5.567 5.856 1.00 83.50 71 ALA A O 1
ATOM 580 N N . LEU A 1 72 ? 1.120 -4.899 5.960 1.00 86.94 72 LEU A N 1
ATOM 581 C CA . LEU A 1 72 ? 1.026 -4.401 4.587 1.00 86.94 72 LEU A CA 1
ATOM 582 C C . LEU A 1 72 ? 1.978 -3.218 4.339 1.00 86.94 72 LEU A C 1
ATOM 584 O O . LEU A 1 72 ? 2.749 -3.245 3.384 1.00 86.94 72 LEU A O 1
ATOM 588 N N . LEU A 1 73 ? 1.978 -2.229 5.237 1.00 84.81 73 LEU A N 1
ATOM 589 C CA . LEU A 1 73 ? 2.874 -1.065 5.190 1.00 84.81 73 LEU A CA 1
ATOM 590 C C . LEU A 1 73 ? 4.354 -1.456 5.327 1.00 84.81 73 LEU A C 1
ATOM 592 O O . LEU A 1 73 ? 5.213 -0.915 4.635 1.00 84.81 73 LEU A O 1
ATOM 596 N N . GLY A 1 74 ? 4.661 -2.419 6.198 1.00 79.94 74 GLY A N 1
ATOM 597 C CA . GLY A 1 74 ? 6.012 -2.959 6.352 1.00 79.94 74 GLY A CA 1
ATOM 598 C C . GLY A 1 74 ? 6.492 -3.678 5.090 1.00 79.94 74 GLY A C 1
ATOM 599 O O . GLY A 1 74 ? 7.627 -3.478 4.665 1.00 79.94 74 GLY A O 1
ATOM 600 N N . ALA A 1 75 ? 5.621 -4.461 4.448 1.00 82.88 75 ALA A N 1
ATOM 601 C CA . ALA A 1 75 ? 5.935 -5.116 3.180 1.00 82.88 75 ALA A CA 1
ATOM 602 C C . ALA A 1 75 ? 6.160 -4.098 2.048 1.00 82.88 75 ALA A C 1
ATOM 604 O O . ALA A 1 75 ? 7.139 -4.216 1.316 1.00 82.88 75 ALA A O 1
ATOM 605 N N . GLN A 1 76 ? 5.318 -3.061 1.962 1.00 80.50 76 GLN A N 1
ATOM 606 C CA . GLN A 1 76 ? 5.493 -1.933 1.040 1.00 80.50 76 GLN A CA 1
ATOM 607 C C . GLN A 1 76 ? 6.833 -1.213 1.252 1.00 80.50 76 GLN A C 1
ATOM 609 O O . GLN A 1 76 ? 7.547 -0.933 0.292 1.00 80.50 76 GLN A O 1
ATOM 614 N N . MET A 1 77 ? 7.214 -0.969 2.509 1.00 82.94 77 MET A N 1
ATOM 615 C CA . MET A 1 77 ? 8.506 -0.373 2.852 1.00 82.94 77 MET A CA 1
ATOM 616 C C . MET A 1 77 ? 9.682 -1.250 2.399 1.00 82.94 77 MET A C 1
ATOM 618 O O . MET A 1 77 ? 10.625 -0.728 1.815 1.00 82.94 77 MET A O 1
ATOM 622 N N . ILE A 1 78 ? 9.639 -2.565 2.647 1.00 78.44 78 ILE A N 1
ATOM 623 C CA . ILE A 1 78 ? 10.714 -3.489 2.245 1.00 78.44 78 ILE A CA 1
ATOM 624 C C . ILE A 1 78 ? 10.869 -3.508 0.724 1.00 78.44 78 ILE A C 1
ATOM 626 O O . ILE A 1 78 ? 11.989 -3.386 0.237 1.00 78.44 78 ILE A O 1
ATOM 630 N N . THR A 1 79 ? 9.763 -3.601 -0.020 1.00 76.69 79 THR A N 1
ATOM 631 C CA . THR A 1 79 ? 9.801 -3.541 -1.485 1.00 76.69 79 THR A CA 1
ATOM 632 C C . THR A 1 79 ? 10.379 -2.210 -1.972 1.00 76.69 79 THR A C 1
ATOM 634 O O . THR A 1 79 ? 11.259 -2.205 -2.826 1.00 76.69 79 THR A O 1
ATOM 637 N N . ALA A 1 80 ? 9.963 -1.079 -1.397 1.00 76.31 80 ALA A N 1
ATOM 638 C CA . ALA A 1 80 ? 10.521 0.219 -1.770 1.00 76.31 80 ALA A CA 1
ATOM 639 C C . ALA A 1 80 ? 12.028 0.312 -1.469 1.00 76.31 80 ALA A C 1
ATOM 641 O O . ALA A 1 80 ? 12.780 0.840 -2.277 1.00 76.31 80 ALA A O 1
ATOM 642 N N . ILE A 1 81 ? 12.497 -0.245 -0.347 1.00 76.06 81 ILE A N 1
ATOM 643 C CA . ILE A 1 81 ? 13.932 -0.302 -0.028 1.00 76.06 81 ILE A CA 1
ATOM 644 C C . ILE A 1 81 ? 14.695 -1.160 -1.042 1.00 76.06 81 ILE A C 1
ATOM 646 O O . ILE A 1 81 ? 15.806 -0.795 -1.412 1.00 76.06 81 ILE A O 1
ATOM 650 N N . GLN A 1 82 ? 14.118 -2.269 -1.508 1.00 73.44 82 GLN A N 1
ATOM 651 C CA . GLN A 1 82 ? 14.732 -3.096 -2.551 1.00 73.44 82 GLN A CA 1
ATOM 652 C C . GLN A 1 82 ? 14.868 -2.321 -3.865 1.00 73.44 82 GLN A C 1
ATOM 654 O O . GLN A 1 82 ? 15.935 -2.334 -4.465 1.00 73.44 82 GLN A O 1
ATOM 659 N N . TYR A 1 83 ? 13.865 -1.530 -4.250 1.00 73.56 83 TYR A N 1
ATOM 660 C CA . TYR A 1 83 ? 13.977 -0.667 -5.429 1.00 73.56 83 TYR A CA 1
ATOM 661 C C . TYR A 1 83 ? 15.037 0.437 -5.301 1.00 73.56 83 TYR A C 1
ATOM 663 O O . TYR A 1 83 ? 15.462 0.977 -6.320 1.00 73.56 83 TYR A O 1
ATOM 671 N N . LEU A 1 84 ? 15.515 0.767 -4.090 1.00 72.94 84 LEU A N 1
ATOM 672 C CA . LEU A 1 84 ? 16.583 1.760 -3.928 1.00 72.94 84 LEU A CA 1
ATOM 673 C C . LEU A 1 84 ? 17.909 1.317 -4.558 1.00 72.94 84 LEU A C 1
ATOM 675 O O . LEU A 1 84 ? 18.697 2.179 -4.947 1.00 72.94 84 LEU A O 1
ATOM 679 N N . SER A 1 85 ? 18.179 0.009 -4.647 1.00 66.31 85 SER A N 1
ATOM 680 C CA . SER A 1 85 ? 19.413 -0.483 -5.273 1.00 66.31 85 SER A CA 1
ATOM 681 C C . SER A 1 85 ? 19.389 -0.413 -6.798 1.00 66.31 85 SER A C 1
ATOM 683 O O . SER A 1 85 ? 20.456 -0.350 -7.402 1.00 66.31 85 SER A O 1
ATOM 685 N N . ASP A 1 86 ? 18.197 -0.346 -7.393 1.00 67.19 86 ASP A N 1
ATOM 686 C CA . ASP A 1 86 ? 17.983 -0.404 -8.842 1.00 67.19 86 ASP A CA 1
ATOM 687 C C . ASP A 1 86 ? 17.425 0.913 -9.406 1.00 67.19 86 ASP A C 1
ATOM 689 O O . ASP A 1 86 ? 16.782 0.934 -10.453 1.00 67.19 86 ASP A O 1
ATOM 693 N N . ILE A 1 87 ? 17.662 2.038 -8.723 1.00 71.00 87 ILE A N 1
ATOM 694 C CA . ILE A 1 87 ? 17.201 3.348 -9.192 1.00 71.00 87 ILE A CA 1
ATOM 695 C C . ILE A 1 87 ? 17.926 3.726 -10.483 1.00 71.00 87 ILE A C 1
ATOM 697 O O . ILE A 1 87 ? 19.144 3.919 -10.500 1.00 71.00 87 ILE A O 1
ATOM 701 N N . THR A 1 88 ? 17.158 3.916 -11.553 1.00 65.12 88 THR A N 1
ATOM 702 C CA . THR A 1 88 ? 17.694 4.286 -12.870 1.00 65.12 88 THR A CA 1
ATOM 703 C C . THR A 1 88 ? 17.324 5.706 -13.282 1.00 65.12 88 THR A C 1
ATOM 705 O O . THR A 1 88 ? 17.985 6.287 -14.145 1.00 65.12 88 THR A O 1
ATOM 708 N N . THR A 1 89 ? 16.306 6.304 -12.653 1.00 68.12 89 THR A N 1
ATOM 709 C CA . THR A 1 89 ? 15.818 7.643 -13.006 1.00 68.12 89 THR A CA 1
ATOM 710 C C . THR A 1 89 ? 15.838 8.628 -11.837 1.00 68.12 89 THR A C 1
ATOM 712 O O . THR A 1 89 ? 15.670 8.271 -10.673 1.00 68.12 89 THR A O 1
ATOM 715 N N . LEU A 1 90 ? 15.975 9.923 -12.154 1.00 71.31 90 LEU A N 1
ATOM 716 C CA . LEU A 1 90 ? 15.912 11.005 -11.161 1.00 71.31 90 LEU A CA 1
ATOM 717 C C . LEU A 1 90 ? 14.567 11.035 -10.414 1.00 71.31 90 LEU A C 1
ATOM 719 O O . LEU A 1 90 ? 14.507 11.454 -9.262 1.00 71.31 90 LEU A O 1
ATOM 723 N N . VAL A 1 91 ? 13.486 10.594 -11.062 1.00 72.94 91 VAL A N 1
ATOM 724 C CA . VAL A 1 91 ? 12.162 10.523 -10.435 1.00 72.94 91 VAL A CA 1
ATOM 725 C C . VAL A 1 91 ? 12.113 9.386 -9.422 1.00 72.94 91 VAL A C 1
ATOM 727 O O . VAL A 1 91 ? 11.665 9.599 -8.298 1.00 72.94 91 VAL A O 1
ATOM 730 N N . GLU A 1 92 ? 12.635 8.210 -9.767 1.00 70.00 92 GLU A N 1
ATOM 731 C CA . GLU A 1 92 ? 12.774 7.089 -8.831 1.00 70.00 92 GLU A CA 1
ATOM 732 C C . GLU A 1 92 ? 13.641 7.464 -7.622 1.00 70.00 92 GLU A C 1
ATOM 734 O O . GLU A 1 92 ? 13.278 7.121 -6.497 1.00 70.00 92 GLU A O 1
ATOM 739 N N . CYS A 1 93 ? 14.701 8.268 -7.813 1.00 71.19 93 CYS A N 1
ATOM 740 C CA . CYS A 1 93 ? 15.519 8.803 -6.714 1.00 71.19 93 CYS A CA 1
ATOM 741 C C . CYS A 1 93 ? 14.713 9.601 -5.678 1.00 71.19 93 CYS A C 1
ATOM 743 O O . CYS A 1 93 ? 15.183 9.771 -4.557 1.00 71.19 93 CYS A O 1
ATOM 745 N N . ILE A 1 94 ? 13.542 10.130 -6.038 1.00 77.38 94 ILE A N 1
ATOM 746 C CA . ILE A 1 94 ? 12.700 10.949 -5.158 1.00 77.38 94 ILE A CA 1
ATOM 747 C C . ILE A 1 94 ? 11.493 10.140 -4.673 1.00 77.38 94 ILE A C 1
ATOM 749 O O . ILE A 1 94 ? 11.201 10.123 -3.477 1.00 77.38 94 ILE A O 1
ATOM 753 N N . CYS A 1 95 ? 10.807 9.448 -5.583 1.00 79.50 95 CYS A N 1
ATOM 754 C CA . CYS A 1 95 ? 9.578 8.714 -5.293 1.00 79.50 95 CYS A CA 1
ATOM 755 C C . CYS A 1 95 ? 9.828 7.471 -4.433 1.00 79.50 95 CYS A C 1
ATOM 757 O O . CYS A 1 95 ? 9.105 7.272 -3.458 1.00 79.50 95 CYS A O 1
ATOM 759 N N . VAL A 1 96 ? 10.861 6.674 -4.733 1.00 74.31 96 VAL A N 1
ATOM 760 C CA . VAL A 1 96 ? 11.139 5.417 -4.014 1.00 74.31 96 VAL A CA 1
ATOM 761 C C . VAL A 1 96 ? 11.489 5.676 -2.538 1.00 74.31 96 VAL A C 1
ATOM 763 O O . VAL A 1 96 ? 10.839 5.086 -1.667 1.00 74.31 96 VAL A O 1
ATOM 766 N N . PRO A 1 97 ? 12.421 6.594 -2.189 1.00 76.62 97 PRO A N 1
ATOM 767 C CA . PRO A 1 97 ? 12.685 6.905 -0.785 1.00 76.62 97 PRO A CA 1
ATOM 768 C C . PRO A 1 97 ? 11.491 7.553 -0.082 1.00 76.62 97 PRO A C 1
ATOM 770 O O . PRO A 1 97 ? 11.221 7.230 1.074 1.00 76.62 97 PRO A O 1
ATOM 773 N N . ALA A 1 98 ? 10.760 8.453 -0.753 1.00 78.50 98 ALA A N 1
ATOM 774 C CA . ALA A 1 98 ? 9.580 9.089 -0.170 1.00 78.50 98 ALA A CA 1
ATOM 775 C C . ALA A 1 98 ? 8.506 8.051 0.183 1.00 78.50 98 ALA A C 1
ATOM 777 O O . ALA A 1 98 ? 7.936 8.105 1.275 1.00 78.50 98 ALA A O 1
ATOM 778 N N . PHE A 1 99 ? 8.287 7.072 -0.697 1.00 80.25 99 PHE A N 1
ATOM 779 C CA . PHE A 1 99 ? 7.358 5.971 -0.474 1.00 80.25 99 PHE A CA 1
ATOM 780 C C . PHE A 1 99 ? 7.800 5.079 0.694 1.00 80.25 99 PHE A C 1
ATOM 782 O O . PHE A 1 99 ? 6.991 4.773 1.576 1.00 80.25 99 PHE A O 1
ATOM 789 N N . ALA A 1 100 ? 9.089 4.727 0.762 1.00 80.94 100 ALA A N 1
ATOM 790 C CA . ALA A 1 100 ? 9.656 3.950 1.865 1.00 80.94 100 ALA A CA 1
ATOM 791 C C . ALA A 1 100 ? 9.515 4.675 3.215 1.00 80.94 100 ALA A C 1
ATOM 793 O O . ALA A 1 100 ? 9.067 4.080 4.196 1.00 80.94 100 ALA A O 1
ATOM 794 N N . ILE A 1 101 ? 9.839 5.972 3.266 1.00 80.75 101 ILE A N 1
ATOM 795 C CA . ILE A 1 101 ? 9.737 6.792 4.480 1.00 80.75 101 ILE A CA 1
ATOM 796 C C . ILE A 1 101 ? 8.277 6.935 4.912 1.00 80.75 101 ILE A C 1
ATOM 798 O O . ILE A 1 101 ? 7.972 6.744 6.088 1.00 80.75 101 ILE A O 1
ATOM 802 N N . CYS A 1 102 ? 7.360 7.234 3.988 1.00 83.12 102 CYS A N 1
ATOM 803 C CA . CYS A 1 102 ? 5.945 7.387 4.324 1.00 83.12 102 CYS A CA 1
ATOM 804 C C . CYS A 1 102 ? 5.341 6.072 4.828 1.00 83.12 102 CYS A C 1
ATOM 806 O O . CYS A 1 102 ? 4.679 6.063 5.867 1.00 83.12 102 CYS A O 1
ATOM 808 N N . SER A 1 103 ? 5.638 4.957 4.155 1.00 79.25 103 SER A N 1
ATOM 809 C CA . SER A 1 103 ? 5.202 3.621 4.575 1.00 79.25 103 SER A CA 1
ATOM 810 C C . SER A 1 103 ? 5.793 3.231 5.931 1.00 79.25 103 SER A C 1
ATOM 812 O O . SER A 1 103 ? 5.076 2.731 6.797 1.00 79.25 103 SER A O 1
ATOM 814 N N . GLY A 1 104 ? 7.075 3.526 6.166 1.00 78.75 104 GLY A N 1
ATOM 815 C CA . GLY A 1 104 ? 7.759 3.265 7.433 1.00 78.75 104 GLY A CA 1
ATOM 816 C C . GLY A 1 104 ? 7.221 4.100 8.597 1.00 78.75 104 GLY A C 1
ATOM 817 O O . GLY A 1 104 ? 6.985 3.570 9.682 1.00 78.75 104 GLY A O 1
ATOM 818 N N . LEU A 1 105 ? 6.950 5.390 8.386 1.00 80.12 105 LEU A N 1
ATOM 819 C CA . LEU A 1 105 ? 6.346 6.255 9.404 1.00 80.12 105 LEU A CA 1
ATOM 820 C C . LEU A 1 105 ? 4.911 5.829 9.733 1.00 80.12 105 LEU A C 1
ATOM 822 O O . LEU A 1 105 ? 4.530 5.817 10.906 1.00 80.12 105 LEU A O 1
ATOM 826 N N . LEU A 1 106 ? 4.129 5.427 8.726 1.00 76.62 106 LEU A N 1
ATOM 827 C CA . LEU A 1 106 ? 2.797 4.853 8.927 1.00 76.62 106 LEU A CA 1
ATOM 828 C C . LEU A 1 106 ? 2.869 3.520 9.677 1.00 76.62 106 LEU A C 1
ATOM 830 O O . LEU A 1 106 ? 2.063 3.290 10.580 1.00 76.62 106 LEU A O 1
ATOM 834 N N . PHE A 1 107 ? 3.843 2.667 9.352 1.00 77.81 107 PHE A N 1
ATOM 835 C CA . PHE A 1 107 ? 4.093 1.414 10.058 1.00 77.81 107 PHE A CA 1
ATOM 836 C C . PHE A 1 107 ? 4.402 1.663 11.535 1.00 77.81 107 PHE A C 1
ATOM 838 O O . PHE A 1 107 ? 3.712 1.132 12.403 1.00 77.81 107 PHE A O 1
ATOM 845 N N . VAL A 1 108 ? 5.374 2.528 11.835 1.00 76.50 108 VAL A N 1
ATOM 846 C CA . VAL A 1 108 ? 5.729 2.904 13.210 1.00 76.50 108 VAL A CA 1
ATOM 847 C C . VAL A 1 108 ? 4.517 3.475 13.939 1.00 76.50 108 VAL A C 1
ATOM 849 O O . VAL A 1 108 ? 4.238 3.088 15.073 1.00 76.50 108 VAL A O 1
ATOM 852 N N . ASN A 1 109 ? 3.741 4.345 13.293 1.00 74.06 109 ASN A N 1
ATOM 853 C CA . ASN A 1 109 ? 2.568 4.910 13.937 1.00 74.06 109 ASN A CA 1
ATOM 854 C C . ASN A 1 109 ? 1.518 3.834 14.251 1.00 74.06 109 ASN A C 1
ATOM 856 O O . ASN A 1 109 ? 1.064 3.732 15.386 1.00 74.06 109 ASN A O 1
ATOM 860 N N . HIS A 1 110 ? 1.156 2.986 13.290 1.00 69.75 110 HIS A N 1
ATOM 861 C CA . HIS A 1 110 ? 0.105 1.983 13.484 1.00 69.75 110 HIS A CA 1
ATOM 862 C C . HIS A 1 110 ? 0.505 0.807 14.371 1.00 69.75 110 HIS A C 1
ATOM 864 O O . HIS A 1 110 ? -0.362 0.268 15.061 1.00 69.75 110 HIS A O 1
ATOM 870 N N . PHE A 1 111 ? 1.784 0.429 14.372 1.00 66.12 111 PHE A N 1
ATOM 871 C CA . PHE A 1 111 ? 2.286 -0.744 15.085 1.00 66.12 111 PHE A CA 1
ATOM 872 C C . PHE A 1 111 ? 2.901 -0.412 16.451 1.00 66.12 111 PHE A C 1
ATOM 874 O O . PHE A 1 111 ? 2.722 -1.187 17.385 1.00 66.12 111 PHE A O 1
ATOM 881 N N . ILE A 1 112 ? 3.601 0.724 16.579 1.00 61.12 112 ILE A N 1
ATOM 882 C CA . ILE A 1 112 ? 4.347 1.095 17.796 1.00 61.12 112 ILE A CA 1
ATOM 883 C C . ILE A 1 112 ? 3.585 2.128 18.633 1.00 61.12 112 ILE A C 1
ATOM 885 O O . ILE A 1 112 ? 3.539 2.010 19.850 1.00 61.12 112 ILE A O 1
ATOM 889 N N . ILE A 1 113 ? 2.983 3.146 18.006 1.00 57.06 113 ILE A N 1
ATOM 890 C CA . ILE A 1 113 ? 2.410 4.293 18.740 1.00 57.06 113 ILE A CA 1
ATOM 891 C C . ILE A 1 113 ? 0.908 4.110 19.012 1.00 57.06 113 ILE A C 1
ATOM 893 O O . ILE A 1 113 ? 0.411 4.437 20.085 1.00 57.06 113 ILE A O 1
ATOM 897 N N . ASN A 1 114 ? 0.156 3.575 18.049 1.00 56.09 114 ASN A N 1
ATOM 898 C CA . ASN A 1 114 ? -1.308 3.462 18.102 1.00 56.09 114 ASN A CA 1
ATOM 899 C C . ASN A 1 114 ? -1.790 2.093 18.637 1.00 56.09 114 ASN A C 1
ATOM 901 O O . ASN A 1 114 ? -2.989 1.780 18.531 1.00 56.09 114 ASN A O 1
ATOM 905 N N . SER A 1 115 ? -0.877 1.269 19.172 1.00 52.25 115 SER A N 1
ATOM 906 C CA . SER A 1 115 ? -1.183 0.106 20.021 1.00 52.25 115 SER A CA 1
ATOM 907 C C . SER A 1 115 ? -1.666 0.544 21.406 1.00 52.25 115 SER A C 1
ATOM 909 O O . SER A 1 115 ? -2.541 -0.107 21.983 1.00 52.25 115 SER A O 1
ATOM 911 N N . ASP A 1 116 ? -1.183 1.692 21.888 1.00 46.94 116 ASP A N 1
ATOM 912 C CA . ASP A 1 116 ? -1.579 2.258 23.170 1.00 46.94 116 ASP A CA 1
ATOM 913 C C . ASP A 1 116 ? -2.910 3.008 23.064 1.00 46.94 116 ASP A C 1
ATOM 915 O O . ASP A 1 116 ? -3.236 3.674 22.082 1.00 46.94 116 ASP A O 1
ATOM 919 N N . HIS A 1 117 ? -3.742 2.840 24.089 1.00 51.50 117 HIS A N 1
ATOM 920 C CA . HIS A 1 117 ? -5.177 3.144 24.115 1.00 51.50 117 HIS A CA 1
ATOM 921 C C . HIS A 1 117 ? -5.592 4.612 23.880 1.00 51.50 117 HIS A C 1
ATOM 923 O O . HIS A 1 117 ? -6.784 4.910 23.941 1.00 51.50 117 HIS A O 1
ATOM 929 N N . HIS A 1 118 ? -4.665 5.528 23.599 1.00 52.41 118 HIS A N 1
ATOM 930 C CA . HIS A 1 118 ? -4.930 6.960 23.460 1.00 52.41 118 HIS A CA 1
ATOM 931 C C . HIS A 1 118 ? -4.568 7.433 22.050 1.00 52.41 118 HIS A C 1
ATOM 933 O O . HIS A 1 118 ? -3.423 7.750 21.741 1.00 52.41 118 HIS A O 1
ATOM 939 N N . ALA A 1 119 ? -5.573 7.485 21.174 1.00 54.09 119 ALA A N 1
ATOM 940 C CA . ALA A 1 119 ? -5.410 8.024 19.832 1.00 54.09 119 ALA A CA 1
ATOM 941 C C . ALA A 1 119 ? -5.133 9.532 19.914 1.00 54.09 119 ALA A C 1
ATOM 943 O O . ALA A 1 119 ? -6.028 10.318 20.214 1.00 54.09 119 ALA A O 1
ATOM 944 N N . ASN A 1 120 ? -3.893 9.943 19.656 1.00 64.44 120 ASN A N 1
ATOM 945 C CA . ASN A 1 120 ? -3.540 11.356 19.613 1.00 64.44 120 ASN A CA 1
ATOM 946 C C . ASN A 1 120 ? -4.055 11.971 18.291 1.00 64.44 120 ASN A C 1
ATOM 948 O O . ASN A 1 120 ? -3.657 11.504 17.219 1.00 64.44 120 ASN A O 1
ATOM 952 N N . PRO A 1 121 ? -4.898 13.022 18.320 1.00 63.97 121 PRO A N 1
ATOM 953 C CA . PRO A 1 121 ? -5.456 13.638 17.111 1.00 63.97 121 PRO A CA 1
ATOM 954 C C . PRO A 1 121 ? -4.379 14.170 16.155 1.00 63.97 121 PRO A C 1
ATOM 956 O O . PRO A 1 121 ? -4.577 14.163 14.941 1.00 63.97 121 PRO A O 1
ATOM 959 N N . LYS A 1 122 ? -3.200 14.550 16.669 1.00 66.88 122 LYS A N 1
ATOM 960 C CA . LYS A 1 122 ? -2.056 14.951 15.834 1.00 66.88 122 LYS A CA 1
ATOM 961 C C . LYS A 1 122 ? -1.514 13.789 14.994 1.00 66.88 122 LYS A C 1
ATOM 963 O O . LYS A 1 122 ? -1.115 14.000 13.855 1.00 66.88 122 LYS A O 1
ATOM 968 N N . MET A 1 123 ? -1.551 12.566 15.526 1.00 68.50 123 MET A N 1
ATOM 969 C CA . MET A 1 123 ? -1.087 11.367 14.818 1.00 68.50 123 MET A CA 1
ATOM 970 C C . MET A 1 123 ? -2.056 10.948 13.707 1.00 68.50 123 MET A C 1
ATOM 972 O O . MET A 1 123 ? -1.619 10.419 12.692 1.00 68.50 123 MET A O 1
ATOM 976 N N . ILE A 1 124 ? -3.356 11.219 13.871 1.00 68.38 124 ILE A N 1
ATOM 977 C CA . ILE A 1 124 ? -4.368 10.985 12.826 1.00 68.38 124 ILE A CA 1
ATOM 978 C C . ILE A 1 124 ? -4.138 11.937 11.648 1.00 68.38 124 ILE A C 1
ATOM 980 O O . ILE A 1 124 ? -4.102 11.506 10.500 1.00 68.38 124 ILE A O 1
ATOM 984 N N . PHE A 1 125 ? -3.924 13.225 11.928 1.00 70.19 125 PHE A N 1
ATOM 985 C CA . PHE A 1 125 ? -3.629 14.212 10.888 1.00 70.19 125 PHE A CA 1
ATOM 986 C C . PHE A 1 125 ? -2.328 13.889 10.138 1.00 70.19 125 PHE A C 1
ATOM 988 O O . PHE A 1 125 ? -2.282 13.957 8.912 1.00 70.19 125 PHE A O 1
ATOM 995 N N . MET A 1 126 ? -1.289 13.465 10.862 1.00 75.12 126 MET A N 1
ATOM 996 C CA . MET A 1 126 ? -0.032 13.029 10.255 1.00 75.12 126 MET A CA 1
ATOM 997 C C . MET A 1 126 ? -0.232 11.824 9.324 1.00 75.12 126 MET A C 1
ATOM 999 O O . MET A 1 126 ? 0.302 11.830 8.220 1.00 75.12 126 MET A O 1
ATOM 1003 N N . ASN A 1 127 ? -1.044 10.834 9.710 1.00 75.69 127 ASN A N 1
ATOM 1004 C CA . ASN A 1 127 ? -1.352 9.694 8.839 1.00 75.69 127 ASN A CA 1
ATOM 1005 C C . ASN A 1 127 ? -2.030 10.110 7.540 1.00 75.69 127 ASN A C 1
ATOM 1007 O O . ASN A 1 127 ? -1.638 9.641 6.477 1.00 75.69 127 ASN A O 1
ATOM 1011 N N . GLN A 1 128 ? -2.995 11.027 7.608 1.00 76.81 128 GLN A N 1
ATOM 1012 C CA . GLN A 1 128 ? -3.671 11.534 6.413 1.00 76.81 128 GLN A CA 1
ATOM 1013 C C . GLN A 1 128 ? -2.693 12.225 5.457 1.00 76.81 128 GLN A C 1
ATOM 1015 O O . GLN A 1 128 ? -2.786 12.030 4.246 1.00 76.81 128 GLN A O 1
ATOM 1020 N N . ILE A 1 129 ? -1.730 12.985 5.990 1.00 80.88 129 ILE A N 1
ATOM 1021 C CA . ILE A 1 129 ? -0.664 13.595 5.184 1.00 80.88 129 ILE A CA 1
ATOM 1022 C C . ILE A 1 129 ? 0.215 12.517 4.548 1.00 80.88 129 ILE A C 1
ATOM 1024 O O . ILE A 1 129 ? 0.447 12.565 3.344 1.00 80.88 129 ILE A O 1
ATOM 1028 N N . LEU A 1 130 ? 0.685 11.541 5.329 1.00 82.38 130 LEU A N 1
ATOM 1029 C CA . LEU A 1 130 ? 1.571 10.480 4.838 1.00 82.38 130 LEU A CA 1
ATOM 1030 C C . LEU A 1 130 ? 0.898 9.632 3.751 1.00 82.38 130 LEU A C 1
ATOM 1032 O O . LEU A 1 130 ? 1.510 9.340 2.731 1.00 82.38 130 LEU A O 1
ATOM 1036 N N . VAL A 1 131 ? -0.380 9.299 3.926 1.00 81.81 131 VAL A N 1
ATOM 1037 C CA . VAL A 1 131 ? -1.180 8.600 2.914 1.00 81.81 131 VAL A CA 1
ATOM 1038 C C . VAL A 1 131 ? -1.374 9.462 1.662 1.00 81.81 131 VAL A C 1
ATOM 1040 O O . VAL A 1 131 ? -1.271 8.957 0.547 1.00 81.81 131 VAL A O 1
ATOM 1043 N N . GLY A 1 132 ? -1.607 10.769 1.816 1.00 81.94 132 GLY A N 1
ATOM 1044 C CA . GLY A 1 132 ? -1.674 11.699 0.685 1.00 81.94 132 GLY A CA 1
ATOM 1045 C C . GLY A 1 132 ? -0.360 11.780 -0.099 1.00 81.94 132 GLY A C 1
ATOM 1046 O O . GLY A 1 132 ? -0.379 11.832 -1.327 1.00 81.94 132 GLY A O 1
ATOM 1047 N N . LEU A 1 133 ? 0.778 11.732 0.598 1.00 83.69 133 LEU A N 1
ATOM 1048 C CA . LEU A 1 133 ? 2.101 11.687 -0.023 1.00 83.69 133 LEU A CA 1
ATOM 1049 C C . LEU A 1 133 ? 2.355 10.367 -0.760 1.00 83.69 133 LEU A C 1
ATOM 1051 O O . LEU A 1 133 ? 2.951 10.409 -1.832 1.00 83.69 133 LEU A O 1
ATOM 1055 N N . LEU A 1 134 ? 1.867 9.228 -0.250 1.00 83.94 134 LEU A N 1
ATOM 1056 C CA . LEU A 1 134 ? 1.928 7.946 -0.968 1.00 83.94 134 LEU A CA 1
ATOM 1057 C C . LEU A 1 134 ? 1.165 8.014 -2.297 1.00 83.94 134 LEU A C 1
ATOM 1059 O O . LEU A 1 134 ? 1.733 7.702 -3.339 1.00 83.94 134 LEU A O 1
ATOM 1063 N N . PHE A 1 135 ? -0.072 8.525 -2.285 1.00 83.81 135 PHE A N 1
ATOM 1064 C CA . PHE A 1 135 ? -0.850 8.737 -3.514 1.00 83.81 135 PHE A CA 1
ATOM 1065 C C . PHE A 1 135 ? -0.137 9.652 -4.513 1.00 83.81 135 PHE A C 1
ATOM 1067 O O . PHE A 1 135 ? -0.163 9.401 -5.718 1.00 83.81 135 PHE A O 1
ATOM 1074 N N . LEU A 1 136 ? 0.482 10.729 -4.023 1.00 85.56 136 LEU A N 1
ATOM 1075 C CA . LEU A 1 136 ? 1.228 11.649 -4.874 1.00 85.56 136 LEU A CA 1
ATOM 1076 C C . LEU A 1 136 ? 2.473 10.976 -5.467 1.00 85.56 136 LEU A C 1
ATOM 1078 O O . LEU A 1 136 ? 2.750 11.168 -6.647 1.00 85.56 136 LEU A O 1
ATOM 1082 N N . ALA A 1 137 ? 3.197 10.182 -4.677 1.00 84.19 137 ALA A N 1
ATOM 1083 C CA . ALA A 1 137 ? 4.365 9.442 -5.139 1.00 84.19 137 ALA A CA 1
ATOM 1084 C C . ALA A 1 137 ? 3.994 8.432 -6.234 1.00 84.19 137 ALA A C 1
ATOM 1086 O O . ALA A 1 137 ? 4.635 8.441 -7.283 1.00 84.19 137 ALA A O 1
ATOM 1087 N N . ASP A 1 138 ? 2.925 7.652 -6.040 1.00 83.12 138 ASP A N 1
ATOM 1088 C CA . ASP A 1 138 ? 2.397 6.716 -7.044 1.00 83.12 138 ASP A CA 1
ATOM 1089 C C . ASP A 1 138 ? 1.991 7.445 -8.340 1.00 83.12 138 ASP A C 1
ATOM 1091 O O . ASP A 1 138 ? 2.311 7.005 -9.446 1.00 83.12 138 ASP A O 1
ATOM 1095 N N . ALA A 1 139 ? 1.321 8.598 -8.227 1.00 83.56 139 ALA A N 1
ATOM 1096 C CA . ALA A 1 139 ? 0.906 9.388 -9.386 1.00 83.56 139 ALA A CA 1
ATOM 1097 C C . ALA A 1 139 ? 2.102 9.954 -10.169 1.00 83.56 139 ALA A C 1
ATOM 1099 O O . ALA A 1 139 ? 2.117 9.900 -11.400 1.00 83.56 139 ALA A O 1
ATOM 1100 N N . VAL A 1 140 ? 3.110 10.486 -9.470 1.00 82.50 140 VAL A N 1
ATOM 1101 C CA . VAL A 1 140 ? 4.337 10.994 -10.100 1.00 82.50 140 VAL A CA 1
ATOM 1102 C C . VAL A 1 140 ? 5.099 9.853 -10.769 1.00 82.50 140 VAL A C 1
ATOM 1104 O O . VAL A 1 140 ? 5.493 9.999 -11.925 1.00 82.50 140 VAL A O 1
ATOM 1107 N N . TRP A 1 141 ? 5.228 8.704 -10.099 1.00 79.88 141 TRP A N 1
ATOM 1108 C CA . TRP A 1 141 ? 5.868 7.513 -10.659 1.00 79.88 141 TRP A CA 1
ATOM 1109 C C . TRP A 1 141 ? 5.199 7.094 -11.972 1.00 79.88 141 TRP A C 1
ATOM 1111 O O . TRP A 1 141 ? 5.873 6.930 -12.993 1.00 79.88 141 TRP A O 1
ATOM 1121 N N . LEU A 1 142 ? 3.866 6.994 -11.979 1.00 80.75 142 LEU A N 1
ATOM 1122 C CA . LEU A 1 142 ? 3.088 6.616 -13.158 1.00 80.75 142 LEU A CA 1
ATOM 1123 C C . LEU A 1 142 ? 3.312 7.568 -14.337 1.00 80.75 142 LEU A C 1
ATOM 1125 O O . LEU A 1 142 ? 3.535 7.126 -15.465 1.00 80.75 142 LEU A O 1
ATOM 1129 N N . ILE A 1 143 ? 3.256 8.879 -14.082 1.00 77.75 143 ILE A N 1
ATOM 1130 C CA . ILE A 1 143 ? 3.437 9.905 -15.115 1.00 77.75 143 ILE A CA 1
ATOM 1131 C C . ILE A 1 143 ? 4.847 9.820 -15.696 1.00 77.75 143 ILE A C 1
ATOM 1133 O O . ILE A 1 143 ? 5.016 9.852 -16.914 1.00 77.75 143 ILE A O 1
ATOM 1137 N N . SER A 1 144 ? 5.863 9.676 -14.849 1.00 74.69 144 SER A N 1
ATOM 1138 C CA . SER A 1 144 ? 7.255 9.634 -15.293 1.00 74.69 144 SER A CA 1
ATOM 1139 C C . SER A 1 144 ? 7.566 8.418 -16.162 1.00 74.69 144 SER A C 1
ATOM 1141 O O . SER A 1 144 ? 8.245 8.559 -17.180 1.00 74.69 144 SER A O 1
ATOM 1143 N N . TRP A 1 145 ? 6.989 7.258 -15.853 1.00 71.56 145 TRP A N 1
ATOM 1144 C CA . TRP A 1 145 ? 7.083 6.084 -16.724 1.00 71.56 145 TRP A CA 1
ATOM 1145 C C . TRP A 1 145 ? 6.229 6.200 -17.992 1.00 71.56 145 TRP A C 1
ATOM 1147 O O . TRP A 1 145 ? 6.644 5.734 -19.054 1.00 71.56 145 TRP A O 1
ATOM 1157 N N . GLY A 1 146 ? 5.081 6.881 -17.923 1.00 64.56 146 GLY A N 1
ATOM 1158 C CA . GLY A 1 146 ? 4.259 7.211 -19.090 1.00 64.56 146 GLY A CA 1
ATOM 1159 C C . GLY A 1 146 ? 4.956 8.105 -20.117 1.00 64.56 146 GLY A C 1
ATOM 1160 O O . GLY A 1 146 ? 4.685 7.983 -21.307 1.00 64.56 146 GLY A O 1
ATOM 1161 N N . VAL A 1 147 ? 5.885 8.960 -19.682 1.00 62.25 147 VAL A N 1
ATOM 1162 C CA . VAL A 1 147 ? 6.669 9.839 -20.568 1.00 62.25 147 VAL A CA 1
ATOM 1163 C C . VAL A 1 147 ? 7.892 9.124 -21.161 1.00 62.25 147 VAL A C 1
ATOM 1165 O O . VAL A 1 147 ? 8.314 9.454 -22.266 1.00 62.25 147 VAL A O 1
ATOM 1168 N N . SER A 1 148 ? 8.448 8.129 -20.462 1.00 63.47 148 SER A N 1
ATOM 1169 C CA . SER A 1 148 ? 9.704 7.466 -20.847 1.00 63.47 148 SER A CA 1
ATOM 1170 C C . SER A 1 148 ? 9.564 6.461 -22.009 1.00 63.47 148 SER A C 1
ATOM 1172 O O . SER A 1 148 ? 10.552 6.198 -22.688 1.00 63.47 148 SER A O 1
ATOM 1174 N N . LEU A 1 149 ? 8.359 5.920 -22.273 1.00 57.84 149 LEU A N 1
ATOM 1175 C CA . LEU A 1 149 ? 7.980 5.052 -23.419 1.00 57.84 149 LEU A CA 1
ATOM 1176 C C . LEU A 1 149 ? 9.066 4.069 -23.932 1.00 57.84 149 LEU A C 1
ATOM 1178 O O . LEU A 1 149 ? 9.142 3.771 -25.122 1.00 57.84 149 LEU A O 1
ATOM 1182 N N . HIS A 1 150 ? 9.903 3.529 -23.041 1.00 59.09 150 HIS A N 1
ATOM 1183 C CA . HIS A 1 150 ? 11.091 2.764 -23.435 1.00 59.09 150 HIS A CA 1
ATOM 1184 C C . HIS A 1 150 ? 10.748 1.343 -23.933 1.00 59.09 150 HIS A C 1
ATOM 1186 O O . HIS A 1 150 ? 11.457 0.781 -24.763 1.00 59.09 150 HIS A O 1
ATOM 1192 N N . SER A 1 151 ? 9.642 0.757 -23.453 1.00 64.56 151 SER A N 1
ATOM 1193 C CA . SER A 1 151 ? 9.088 -0.525 -23.917 1.00 64.56 151 SER A CA 1
ATOM 1194 C C . SER A 1 151 ? 7.641 -0.694 -23.443 1.00 64.56 151 SER A C 1
ATOM 1196 O O . SER A 1 151 ? 7.327 -0.407 -22.287 1.00 64.56 151 SER A O 1
ATOM 1198 N N . ALA A 1 152 ? 6.759 -1.209 -24.308 1.00 67.69 152 ALA A N 1
ATOM 1199 C CA . ALA A 1 152 ? 5.359 -1.479 -23.965 1.00 67.69 152 ALA A CA 1
ATOM 1200 C C . ALA A 1 152 ? 5.214 -2.509 -22.828 1.00 67.69 152 ALA A C 1
ATOM 1202 O O . ALA A 1 152 ? 4.300 -2.402 -22.016 1.00 67.69 152 ALA A O 1
ATOM 1203 N N . VAL A 1 153 ? 6.138 -3.474 -22.736 1.00 65.50 153 VAL A N 1
ATOM 1204 C CA . VAL A 1 153 ? 6.125 -4.507 -21.685 1.00 65.50 153 VAL A CA 1
ATOM 1205 C C . VAL A 1 153 ? 6.485 -3.903 -20.326 1.00 65.50 153 VAL A C 1
ATOM 1207 O O . VAL A 1 153 ? 5.770 -4.137 -19.358 1.00 65.50 153 VAL A O 1
ATOM 1210 N N . MET A 1 154 ? 7.527 -3.063 -20.272 1.00 67.44 154 MET A N 1
ATOM 1211 C CA . MET A 1 154 ? 7.921 -2.329 -19.057 1.00 67.44 154 MET A CA 1
ATOM 1212 C C . MET A 1 154 ? 6.833 -1.358 -18.590 1.00 67.44 154 MET A C 1
ATOM 1214 O O . MET A 1 154 ? 6.615 -1.169 -17.396 1.00 67.44 154 MET A O 1
ATOM 1218 N N . TRP A 1 155 ? 6.125 -0.739 -19.536 1.00 74.19 155 TRP A N 1
ATOM 1219 C CA . TRP A 1 155 ? 5.030 0.161 -19.202 1.00 74.19 155 TRP A CA 1
ATOM 1220 C C . TRP A 1 155 ? 3.863 -0.588 -18.548 1.00 74.19 155 TRP A C 1
ATOM 1222 O O . TRP A 1 155 ? 3.357 -0.155 -17.518 1.00 74.19 155 TRP A O 1
ATOM 1232 N N . VAL A 1 156 ? 3.476 -1.748 -19.090 1.00 77.81 156 VAL A N 1
ATOM 1233 C CA . VAL A 1 156 ? 2.403 -2.575 -18.513 1.00 77.81 156 VAL A CA 1
ATOM 1234 C C . VAL A 1 156 ? 2.768 -3.063 -17.110 1.00 77.81 156 VAL A C 1
ATOM 1236 O O . VAL A 1 156 ? 1.917 -3.009 -16.226 1.00 77.81 156 VAL A O 1
ATOM 1239 N N . THR A 1 157 ? 4.012 -3.486 -16.869 1.00 73.94 157 THR A N 1
ATOM 1240 C CA . THR A 1 157 ? 4.440 -3.916 -15.526 1.00 73.94 157 THR A CA 1
ATOM 1241 C C . THR A 1 157 ? 4.371 -2.786 -14.509 1.00 73.94 157 THR A C 1
ATOM 1243 O O . THR A 1 157 ? 3.810 -2.982 -13.435 1.00 73.94 157 THR A O 1
ATOM 1246 N N . VAL A 1 158 ? 4.859 -1.591 -14.857 1.00 74.50 158 VAL A N 1
ATOM 1247 C CA . VAL A 1 158 ? 4.820 -0.430 -13.953 1.00 74.50 158 VAL A CA 1
ATOM 1248 C C . VAL A 1 158 ? 3.384 0.009 -13.681 1.00 74.50 158 VAL A C 1
ATOM 1250 O O . VAL A 1 158 ? 3.027 0.288 -12.541 1.00 74.50 158 VAL A O 1
ATOM 1253 N N . VAL A 1 159 ? 2.526 0.036 -14.703 1.00 79.94 159 VAL A N 1
ATOM 1254 C CA . VAL A 1 159 ? 1.111 0.392 -14.528 1.00 79.94 159 VAL A CA 1
ATOM 1255 C C . VAL A 1 159 ? 0.414 -0.584 -13.578 1.00 79.94 159 VAL A C 1
ATOM 1257 O O . VAL A 1 159 ? -0.367 -0.153 -12.732 1.00 79.94 159 VAL A O 1
ATOM 1260 N N . LEU A 1 160 ? 0.690 -1.885 -13.690 1.00 81.62 160 LEU A N 1
ATOM 1261 C CA . LEU A 1 160 ? 0.081 -2.900 -12.828 1.00 81.62 160 LEU A CA 1
ATOM 1262 C C . LEU A 1 160 ? 0.567 -2.814 -11.378 1.00 81.62 160 LEU A C 1
ATOM 1264 O O . LEU A 1 160 ? -0.265 -2.912 -10.475 1.00 81.62 160 LEU A O 1
ATOM 1268 N N . ASP A 1 161 ? 1.861 -2.571 -11.158 1.00 79.75 161 ASP A N 1
ATOM 1269 C CA . ASP A 1 161 ? 2.420 -2.357 -9.816 1.00 79.75 161 ASP A CA 1
ATOM 1270 C C . ASP A 1 161 ? 1.825 -1.101 -9.163 1.00 79.75 161 ASP A C 1
ATOM 1272 O O . ASP A 1 161 ? 1.309 -1.157 -8.047 1.00 79.75 161 ASP A O 1
ATOM 1276 N N . VAL A 1 162 ? 1.746 0.012 -9.903 1.00 80.31 162 VAL A N 1
ATOM 1277 C CA . VAL A 1 162 ? 1.131 1.252 -9.406 1.00 80.31 162 VAL A CA 1
ATOM 1278 C C . VAL A 1 162 ? -0.360 1.067 -9.106 1.00 80.31 162 VAL A C 1
ATOM 1280 O O . VAL A 1 162 ? -0.846 1.558 -8.090 1.00 80.31 162 VAL A O 1
ATOM 1283 N N . ILE A 1 163 ? -1.117 0.340 -9.937 1.00 84.00 163 ILE A N 1
ATOM 1284 C CA . ILE A 1 163 ? -2.529 0.025 -9.646 1.00 84.00 163 ILE A CA 1
ATOM 1285 C C . ILE A 1 163 ? -2.647 -0.811 -8.366 1.00 84.00 163 ILE A C 1
ATOM 1287 O O . ILE A 1 163 ? -3.536 -0.552 -7.548 1.00 84.00 163 ILE A O 1
ATOM 1291 N N . GLY A 1 164 ? -1.753 -1.787 -8.180 1.00 85.69 164 GLY A N 1
ATOM 1292 C CA . GLY A 1 164 ? -1.649 -2.576 -6.955 1.00 85.69 164 GLY A CA 1
ATOM 1293 C C . GLY A 1 164 ? -1.402 -1.690 -5.732 1.00 85.69 164 GLY A C 1
ATOM 1294 O O . GLY A 1 164 ? -2.165 -1.741 -4.760 1.00 85.69 164 GLY A O 1
ATOM 1295 N N . SER A 1 165 ? -0.398 -0.815 -5.825 1.00 82.56 165 SER A N 1
ATOM 1296 C CA . SER A 1 165 ? -0.011 0.162 -4.802 1.00 82.56 165 SER A CA 1
ATOM 1297 C C . SER A 1 165 ? -1.155 1.104 -4.430 1.00 82.56 165 SER A C 1
ATOM 1299 O O . SER A 1 165 ? -1.546 1.181 -3.262 1.00 82.56 165 SER A O 1
ATOM 1301 N N . LEU A 1 166 ? -1.797 1.729 -5.420 1.00 84.94 166 LEU A N 1
ATOM 1302 C CA . LEU A 1 166 ? -2.945 2.615 -5.220 1.00 84.94 166 LEU A CA 1
ATOM 1303 C C . LEU A 1 166 ? -4.128 1.884 -4.574 1.00 84.94 166 LEU A C 1
ATOM 1305 O O . LEU A 1 166 ? -4.790 2.437 -3.690 1.00 84.94 166 LEU A O 1
ATOM 1309 N N . GLY A 1 167 ? -4.384 0.637 -4.980 1.00 84.81 167 GLY A N 1
ATOM 1310 C CA . GLY A 1 167 ? -5.392 -0.222 -4.364 1.00 84.81 167 GLY A CA 1
ATOM 1311 C C . GLY A 1 167 ? -5.104 -0.462 -2.882 1.00 84.81 167 GLY A C 1
ATOM 1312 O O . GLY A 1 167 ? -5.987 -0.280 -2.043 1.00 84.81 167 GLY A O 1
ATOM 1313 N N . MET A 1 168 ? -3.860 -0.794 -2.532 1.00 87.56 168 MET A N 1
ATOM 1314 C CA . MET A 1 168 ? -3.431 -0.979 -1.141 1.00 87.56 168 MET A CA 1
ATOM 1315 C C . MET A 1 168 ? -3.524 0.313 -0.323 1.00 87.56 168 MET A C 1
ATOM 1317 O O . MET A 1 168 ? -4.058 0.297 0.789 1.00 87.56 168 MET A O 1
ATOM 1321 N N . THR A 1 169 ? -3.099 1.446 -0.879 1.00 85.44 169 THR A N 1
ATOM 1322 C CA . THR A 1 169 ? -3.210 2.758 -0.229 1.00 85.44 169 THR A CA 1
ATOM 1323 C C . THR A 1 169 ? -4.677 3.125 0.021 1.00 85.44 169 THR A C 1
ATOM 1325 O O . THR A 1 169 ? -5.040 3.556 1.118 1.00 85.44 169 THR A O 1
ATOM 1328 N N . ALA A 1 170 ? -5.573 2.862 -0.934 1.00 84.81 170 ALA A N 1
ATOM 1329 C CA . ALA A 1 170 ? -7.009 3.066 -0.753 1.00 84.81 170 ALA A CA 1
ATOM 1330 C C . ALA A 1 170 ? -7.618 2.130 0.310 1.00 84.81 170 ALA A C 1
ATOM 1332 O O . ALA A 1 170 ? -8.482 2.553 1.084 1.00 84.81 170 ALA A O 1
ATOM 1333 N N . ILE A 1 171 ? -7.159 0.878 0.398 1.00 87.31 171 ILE A N 1
ATOM 1334 C CA . ILE A 1 171 ? -7.553 -0.065 1.457 1.00 87.31 171 ILE A CA 1
ATOM 1335 C C . ILE A 1 171 ? -7.152 0.471 2.836 1.00 87.31 171 ILE A C 1
ATOM 1337 O O . ILE A 1 171 ? -7.979 0.446 3.751 1.00 87.31 171 ILE A O 1
ATOM 1341 N N . ILE A 1 172 ? -5.932 0.999 2.983 1.00 85.31 172 ILE A N 1
ATOM 1342 C CA . ILE A 1 172 ? -5.446 1.621 4.226 1.00 85.31 172 ILE A CA 1
ATOM 1343 C C . ILE A 1 172 ? -6.380 2.764 4.647 1.00 85.31 172 ILE A C 1
ATOM 1345 O O . ILE A 1 172 ? -6.870 2.766 5.778 1.00 85.31 172 ILE A O 1
ATOM 1349 N N . VAL A 1 173 ? -6.728 3.668 3.722 1.00 82.81 173 VAL A N 1
ATOM 1350 C CA . VAL A 1 173 ? -7.681 4.770 3.975 1.00 82.81 173 VAL A CA 1
ATOM 1351 C C . VAL A 1 173 ? -9.032 4.249 4.458 1.00 82.81 173 VAL A C 1
ATOM 1353 O O . VAL A 1 173 ? -9.629 4.813 5.378 1.00 82.81 173 VAL A O 1
ATOM 1356 N N . CYS A 1 174 ? -9.544 3.180 3.846 1.00 82.94 174 CYS A N 1
ATOM 1357 C CA . CYS A 1 174 ? -10.832 2.604 4.222 1.00 82.94 174 CYS A CA 1
ATOM 1358 C C . CYS A 1 174 ? -10.798 1.979 5.623 1.00 82.94 174 CYS A C 1
ATOM 1360 O O . CYS A 1 174 ? -11.746 2.135 6.398 1.00 82.94 174 CYS A O 1
ATOM 1362 N N . VAL A 1 175 ? -9.711 1.280 5.967 1.00 83.88 175 VAL A N 1
ATOM 1363 C CA . VAL A 1 175 ? -9.515 0.716 7.308 1.00 83.88 175 VAL A CA 1
ATOM 1364 C C . VAL A 1 175 ? -9.419 1.835 8.339 1.00 83.88 175 VAL A C 1
ATOM 1366 O O . VAL A 1 175 ? -10.140 1.785 9.335 1.00 83.88 175 VAL A O 1
ATOM 1369 N N . GLU A 1 176 ? -8.612 2.870 8.095 1.00 78.50 176 GLU A N 1
ATOM 1370 C CA . GLU A 1 176 ? -8.516 4.036 8.983 1.00 78.50 176 GLU A CA 1
ATOM 1371 C C . GLU A 1 176 ? -9.870 4.731 9.160 1.00 78.50 176 GLU A C 1
ATOM 1373 O O . GLU A 1 176 ? -10.318 4.934 10.289 1.00 78.50 176 GLU A O 1
ATOM 1378 N N . SER A 1 177 ? -10.580 4.997 8.060 1.00 76.44 177 SER A N 1
ATOM 1379 C CA . SER A 1 177 ? -11.907 5.625 8.082 1.00 76.44 177 SER A CA 1
ATOM 1380 C C . SER A 1 177 ? -12.904 4.824 8.919 1.00 76.44 177 SER A C 1
ATOM 1382 O O . SER A 1 177 ? -13.697 5.395 9.671 1.00 76.44 177 SER A O 1
ATOM 1384 N N . ARG A 1 178 ? -12.854 3.488 8.836 1.00 77.38 178 ARG A N 1
ATOM 1385 C CA . ARG A 1 178 ? -13.704 2.612 9.648 1.00 77.38 178 ARG A CA 1
ATOM 1386 C C . ARG A 1 178 ? -13.293 2.620 11.119 1.00 77.38 178 ARG A C 1
ATOM 1388 O O . ARG A 1 178 ? -14.157 2.653 11.993 1.00 77.38 178 ARG A O 1
ATOM 1395 N N . LEU A 1 179 ? -11.993 2.596 11.411 1.00 76.69 179 LEU A N 1
ATOM 1396 C CA . LEU A 1 179 ? -11.471 2.673 12.778 1.00 76.69 179 LEU A CA 1
ATOM 1397 C C . LEU A 1 179 ? -11.848 3.990 13.463 1.00 76.69 179 LEU A C 1
ATOM 1399 O O . LEU A 1 179 ? -12.172 3.978 14.653 1.00 76.69 179 LEU A O 1
ATOM 1403 N N . ASP A 1 180 ? -11.854 5.094 12.724 1.00 71.88 180 ASP A N 1
ATOM 1404 C CA . ASP A 1 180 ? -12.282 6.397 13.224 1.00 71.88 180 ASP A CA 1
ATOM 1405 C C . ASP A 1 180 ? -13.799 6.469 13.423 1.00 71.88 180 ASP A C 1
ATOM 1407 O O . ASP A 1 180 ? -14.251 6.978 14.449 1.00 71.88 180 ASP A O 1
ATOM 1411 N N . ALA A 1 181 ? -14.595 5.870 12.530 1.00 68.44 181 ALA A N 1
ATOM 1412 C CA . ALA A 1 181 ? -16.038 5.726 12.740 1.00 68.44 181 ALA A CA 1
ATOM 1413 C C . ALA A 1 181 ? -16.354 4.936 14.026 1.00 68.44 181 ALA A C 1
ATOM 1415 O O . ALA A 1 181 ? -17.208 5.343 14.813 1.00 68.44 181 ALA A O 1
ATOM 1416 N N . TYR A 1 182 ? -15.612 3.856 14.306 1.00 70.00 182 TYR A N 1
ATOM 1417 C CA . TYR A 1 182 ? -15.743 3.122 15.571 1.00 70.00 182 TYR A CA 1
ATOM 1418 C C . TYR A 1 182 ? -15.410 3.966 16.801 1.00 70.00 182 TYR A C 1
ATOM 1420 O O . TYR A 1 182 ? -16.051 3.806 17.839 1.00 70.00 182 TYR A O 1
ATOM 1428 N N . ARG A 1 183 ? -14.393 4.830 16.714 1.00 67.12 183 ARG A N 1
ATOM 1429 C CA . ARG A 1 183 ? -14.004 5.718 17.820 1.00 67.12 183 ARG A CA 1
ATOM 1430 C C . ARG A 1 183 ? -15.110 6.724 18.122 1.00 67.12 183 ARG A C 1
ATOM 1432 O O . ARG A 1 183 ? -15.546 6.793 19.266 1.00 67.12 183 ARG A O 1
ATOM 1439 N N . LEU A 1 184 ? -15.612 7.406 17.093 1.00 66.31 184 LEU A N 1
ATOM 1440 C CA . LEU A 1 184 ? -16.692 8.389 17.215 1.00 66.31 184 LEU A CA 1
ATOM 1441 C C . LEU A 1 184 ? -17.963 7.775 17.813 1.00 66.31 184 LEU A C 1
ATOM 1443 O O . LEU A 1 184 ? -18.563 8.359 18.710 1.00 66.31 184 LEU A O 1
ATOM 1447 N N . ASN A 1 185 ? -18.334 6.564 17.388 1.00 65.62 185 ASN A N 1
ATOM 1448 C CA . ASN A 1 185 ? -19.500 5.868 17.936 1.00 65.62 185 ASN A CA 1
ATOM 1449 C C . ASN A 1 185 ? -19.321 5.488 19.415 1.00 65.62 185 ASN A C 1
ATOM 1451 O O . ASN A 1 185 ? -20.278 5.538 20.183 1.00 65.62 185 ASN A O 1
ATOM 1455 N N . ARG A 1 186 ? -18.101 5.128 19.838 1.00 63.31 186 ARG A N 1
ATOM 1456 C CA . ARG A 1 186 ? -17.807 4.814 21.245 1.00 63.31 186 ARG A CA 1
ATOM 1457 C C . ARG A 1 186 ? -17.808 6.064 22.124 1.00 63.31 186 ARG A C 1
ATOM 1459 O O . ARG A 1 186 ? -18.266 6.001 23.259 1.00 63.31 186 ARG A O 1
ATOM 1466 N N . GLU A 1 187 ? -17.312 7.185 21.609 1.00 62.09 187 GLU A N 1
ATOM 1467 C CA . GLU A 1 187 ? -17.402 8.475 22.292 1.00 62.09 187 GLU A CA 1
ATOM 1468 C C . GLU A 1 187 ? -18.865 8.899 22.435 1.00 62.09 187 GLU A C 1
ATOM 1470 O O . GLU A 1 187 ? -19.297 9.159 23.550 1.00 62.09 187 GLU A O 1
ATOM 1475 N N . ALA A 1 188 ? -19.667 8.840 21.369 1.00 58.56 188 ALA A N 1
ATOM 1476 C CA . ALA A 1 188 ? -21.101 9.119 21.448 1.00 58.56 188 ALA A CA 1
ATOM 1477 C C . ALA A 1 188 ? -21.820 8.227 22.481 1.00 58.56 188 ALA A C 1
ATOM 1479 O O . ALA A 1 188 ? -22.584 8.738 23.299 1.00 58.56 188 ALA A O 1
ATOM 1480 N N . ALA A 1 189 ? -21.508 6.925 22.514 1.00 58.75 189 ALA A N 1
ATOM 1481 C CA . ALA A 1 189 ? -22.059 5.984 23.492 1.00 58.75 189 ALA A CA 1
ATOM 1482 C C . ALA A 1 189 ? -21.636 6.302 24.945 1.00 58.75 189 ALA A C 1
ATOM 1484 O O . ALA A 1 189 ? -22.453 6.255 25.866 1.00 58.75 189 ALA A O 1
ATOM 1485 N N . GLY A 1 190 ? -20.374 6.686 25.161 1.00 56.28 190 GLY A N 1
ATOM 1486 C CA . GLY A 1 190 ? -19.880 7.101 26.478 1.00 56.28 190 GLY A CA 1
ATOM 1487 C C . GLY A 1 190 ? -20.444 8.449 26.946 1.00 56.28 190 GLY A C 1
ATOM 1488 O O . GLY A 1 190 ? -20.552 8.694 28.147 1.00 56.28 190 GLY A O 1
ATOM 1489 N N . TRP A 1 191 ? -20.831 9.326 26.016 1.00 48.44 191 TRP A N 1
ATOM 1490 C CA . TRP A 1 191 ? -21.555 10.562 26.321 1.00 48.44 191 TRP A CA 1
ATOM 1491 C C . TRP A 1 191 ? -23.015 10.282 26.707 1.00 48.44 191 TRP A C 1
ATOM 1493 O O . TRP A 1 191 ? -23.509 10.903 27.647 1.00 48.44 191 TRP A O 1
ATOM 1503 N N . THR A 1 192 ? -23.686 9.316 26.069 1.00 50.44 192 THR A N 1
ATOM 1504 C CA . THR A 1 192 ? -25.041 8.890 26.469 1.00 50.44 192 THR A CA 1
ATOM 1505 C C . THR A 1 192 ? -25.076 8.221 27.846 1.00 50.44 192 THR A C 1
ATOM 1507 O O . THR A 1 192 ? -25.970 8.533 28.629 1.00 50.44 192 THR A O 1
ATOM 1510 N N . GLU A 1 193 ? -24.072 7.404 28.192 1.00 47.12 193 GLU A N 1
ATOM 1511 C CA . GLU A 1 193 ? -23.929 6.808 29.535 1.00 47.12 193 GLU A CA 1
ATOM 1512 C C . GLU A 1 193 ? -23.729 7.874 30.624 1.00 47.12 193 GLU A C 1
ATOM 1514 O O . GLU A 1 193 ? -24.350 7.814 31.683 1.00 47.12 193 GLU A O 1
ATOM 1519 N N . LYS A 1 194 ? -22.899 8.894 30.361 1.00 47.47 194 LYS A N 1
ATOM 1520 C CA . LYS A 1 194 ? -22.633 9.980 31.323 1.00 47.47 194 LYS A CA 1
ATOM 1521 C C . LYS A 1 194 ? -23.784 10.974 31.479 1.00 47.47 194 LYS A C 1
ATOM 1523 O O . LYS A 1 194 ? -23.845 11.648 32.503 1.00 47.47 194 LYS A O 1
ATOM 1528 N N . MET A 1 195 ? -24.667 11.087 30.488 1.00 47.16 195 MET A N 1
ATOM 1529 C CA . MET A 1 195 ? -25.831 11.980 30.538 1.00 47.16 195 MET A CA 1
ATOM 1530 C C . MET A 1 195 ? -27.137 11.278 30.938 1.00 47.16 195 MET A C 1
ATOM 1532 O O . MET A 1 195 ? -28.172 11.936 30.992 1.00 47.16 195 MET A O 1
ATOM 1536 N N . GLY A 1 196 ? -27.111 9.974 31.242 1.00 40.19 196 GLY A N 1
ATOM 1537 C CA . GLY A 1 196 ? -28.290 9.243 31.718 1.00 40.19 196 GLY A CA 1
ATOM 1538 C C . GLY A 1 196 ? -29.427 9.148 30.695 1.00 40.19 196 GLY A C 1
ATOM 1539 O O . GLY A 1 196 ? -30.588 9.039 31.086 1.00 40.19 196 GLY A O 1
ATOM 1540 N N . TYR A 1 197 ? -29.125 9.210 29.393 1.00 41.75 197 TYR A N 1
ATOM 1541 C CA . TYR A 1 197 ? -30.149 9.000 28.370 1.00 41.75 197 TYR A CA 1
ATO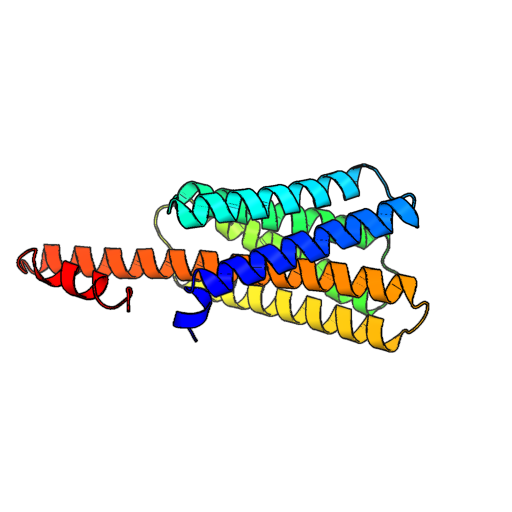M 1542 C C . TYR A 1 197 ? -30.499 7.508 28.279 1.00 41.75 197 TYR A C 1
ATOM 1544 O O . TYR A 1 197 ? -29.592 6.674 28.263 1.00 41.75 197 TYR A O 1
ATOM 1552 N N . PRO A 1 198 ? -31.794 7.150 28.206 1.00 41.88 198 PRO A N 1
ATOM 1553 C CA . PRO A 1 198 ? -32.219 5.758 28.139 1.00 41.88 198 PRO A CA 1
ATOM 1554 C C . PRO A 1 198 ? -31.663 5.089 26.874 1.00 41.88 198 PRO A C 1
ATOM 1556 O O . PRO A 1 198 ? -31.659 5.692 25.799 1.00 41.88 198 PRO A O 1
ATOM 1559 N N . GLU A 1 199 ? -31.234 3.831 27.016 1.00 46.06 199 GLU A N 1
ATOM 1560 C CA . GLU A 1 199 ? -30.515 2.974 26.047 1.00 46.06 199 GLU A CA 1
ATOM 1561 C C . GLU A 1 199 ? -31.153 2.848 24.637 1.00 46.06 199 GLU A C 1
ATOM 1563 O O . GLU A 1 199 ? -30.584 2.226 23.742 1.00 46.06 199 GLU A O 1
ATOM 1568 N N . GLY A 1 200 ? -32.314 3.460 24.389 1.00 43.25 200 GLY A N 1
ATOM 1569 C CA . GLY A 1 200 ? -33.063 3.381 23.133 1.00 43.25 200 GLY A CA 1
ATOM 1570 C C . GLY A 1 200 ? -32.578 4.279 21.986 1.00 43.25 200 GLY A C 1
ATOM 1571 O O . GLY A 1 200 ? -32.902 3.987 20.838 1.00 43.25 200 GLY A O 1
ATOM 1572 N N . TYR A 1 201 ? -31.792 5.334 22.236 1.00 40.53 201 TYR A N 1
ATOM 1573 C CA . TYR A 1 201 ? -31.408 6.293 21.177 1.00 40.53 201 TYR A CA 1
ATOM 1574 C C . TYR A 1 201 ? -30.246 5.834 20.276 1.00 40.53 201 TYR A C 1
ATOM 1576 O O . TYR A 1 201 ? -30.089 6.331 19.162 1.00 40.53 201 TYR A O 1
ATOM 1584 N N . VAL A 1 202 ? -29.433 4.865 20.712 1.00 45.50 202 VAL A N 1
ATOM 1585 C CA . VAL A 1 202 ? -28.250 4.414 19.947 1.00 45.50 202 VAL A CA 1
ATOM 1586 C C . VAL A 1 202 ? -28.635 3.463 18.803 1.00 45.50 202 VAL A C 1
ATOM 1588 O O . VAL A 1 202 ? -27.936 3.375 17.793 1.00 45.50 202 VAL A O 1
ATOM 1591 N N . HIS A 1 203 ? -29.786 2.792 18.905 1.00 41.81 203 HIS A N 1
ATOM 1592 C CA . HIS A 1 203 ? -30.238 1.838 17.891 1.00 41.81 203 HIS A CA 1
ATOM 1593 C C . HIS A 1 203 ? -30.790 2.484 16.610 1.00 41.81 203 HIS A C 1
ATOM 1595 O O . HIS A 1 203 ? -30.881 1.810 15.582 1.00 41.81 203 HIS A O 1
ATOM 1601 N N . GLU A 1 204 ? -31.117 3.777 16.619 1.00 39.69 204 GLU A N 1
ATOM 1602 C CA . GLU A 1 204 ? -31.750 4.429 15.464 1.00 39.69 204 GLU A CA 1
ATOM 1603 C C . GLU A 1 204 ? -30.747 4.784 14.347 1.00 39.69 204 GLU A C 1
ATOM 1605 O O . GLU A 1 204 ? -31.089 4.751 13.163 1.00 39.69 204 GLU A O 1
ATOM 1610 N N . TYR A 1 205 ? -29.466 4.969 14.688 1.00 37.38 205 TYR A N 1
ATOM 1611 C CA . TYR A 1 205 ? -28.392 5.136 13.697 1.00 37.38 205 TYR A CA 1
ATOM 1612 C C . TYR A 1 205 ? -27.950 3.821 13.037 1.00 37.38 205 TYR A C 1
ATOM 1614 O O . TYR A 1 205 ? -27.354 3.851 11.966 1.00 37.38 205 TYR A O 1
ATOM 1622 N N . GLN A 1 206 ? -28.262 2.657 13.620 1.00 40.09 206 GLN A N 1
ATOM 1623 C CA . GLN A 1 206 ? -27.955 1.363 12.994 1.00 40.09 206 GLN A CA 1
ATOM 1624 C C . GLN A 1 206 ? -28.979 0.941 11.930 1.00 40.09 206 GLN A C 1
ATOM 1626 O O . GLN A 1 206 ? -28.676 0.078 11.108 1.00 40.09 206 GLN A O 1
ATOM 1631 N N . LYS A 1 207 ? -30.183 1.529 11.916 1.00 37.91 207 LYS A N 1
ATOM 1632 C CA . LYS A 1 207 ? -31.230 1.172 10.942 1.00 37.91 207 LYS A CA 1
ATOM 1633 C C . LYS A 1 207 ? -31.178 1.961 9.635 1.00 37.91 207 LYS A C 1
ATOM 1635 O O . LYS A 1 207 ? -31.765 1.511 8.658 1.00 37.91 207 LYS A O 1
ATOM 1640 N N . THR A 1 208 ? -30.477 3.090 9.586 1.00 38.44 208 THR A N 1
ATOM 1641 C CA . THR A 1 208 ? -30.453 3.964 8.399 1.00 38.44 208 THR A CA 1
ATOM 1642 C C . THR A 1 208 ? -29.340 3.649 7.391 1.00 38.44 208 THR A C 1
ATOM 1644 O O . THR A 1 208 ? -29.363 4.204 6.299 1.00 38.44 208 THR A O 1
ATOM 1647 N N . ASP A 1 209 ? -28.434 2.710 7.693 1.00 38.47 209 ASP A N 1
ATOM 1648 C CA . ASP A 1 209 ? -27.363 2.271 6.774 1.00 38.47 209 ASP A CA 1
ATOM 1649 C C . ASP A 1 209 ? -27.686 0.967 6.001 1.00 38.47 209 ASP A C 1
ATOM 1651 O O . ASP A 1 209 ? -26.849 0.474 5.248 1.00 38.47 209 ASP A O 1
ATOM 1655 N N . ASN A 1 210 ? -28.903 0.418 6.145 1.00 36.06 210 ASN A N 1
ATOM 1656 C CA . ASN A 1 210 ? -29.392 -0.763 5.410 1.00 36.06 210 ASN A CA 1
ATOM 1657 C C . ASN A 1 210 ? -30.611 -0.450 4.514 1.00 36.06 210 ASN A C 1
ATOM 1659 O O . ASN A 1 210 ? -31.575 -1.220 4.477 1.00 36.06 210 ASN A O 1
ATOM 1663 N N . GLN A 1 211 ? -30.569 0.668 3.782 1.00 34.53 211 GLN A N 1
ATOM 1664 C CA . GLN A 1 211 ? -31.414 0.903 2.602 1.00 34.53 211 GLN A CA 1
ATOM 1665 C C . GLN A 1 211 ? -30.573 1.407 1.430 1.00 34.53 211 GLN A C 1
ATOM 1667 O O . GLN A 1 211 ? -29.761 2.336 1.640 1.00 34.53 211 GLN A O 1
#

Sequence (211 aa):
MKKLFTSDKFFLAMVLCAVIGEAAYIYIDLSVYHYAIQERFALIFRVLCVIFLYVSYRKHSKNTMKGLMGALLGAQMITAIQYLSDITTLVECICVPAFAICSGLLFVNHFIINSDHHANPKMIFMNQILVGLLFLADAVWLIS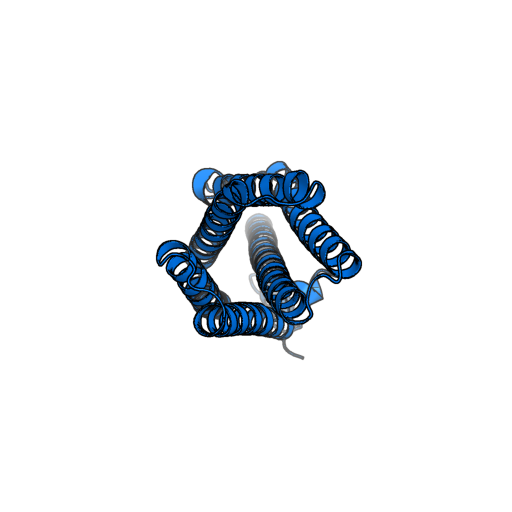WGVSLHSAVMWVTVVLDVIGSLGMTAIIVCVESRLDAYRLNREAAGWTEKMGYPEGYVHEYQKTDNQ

Foldseek 3Di:
DLVQLQDLVNLVVLLCLQLQLLVVLLVLCVVPHPDDPVLNVLSVLLNVLSVQLNVCVVVVPLVSNLVSLLSNLVSQLVNLVVCVVVDDDPLNVPLSVLSNVLSVLSSCCSPPPVVDPDDDVVSLVSNVVSLVSQLVSLVSQLVVLVVVPPDPSVNSSSVSVSSSSVSSSSSSSSSSSVVVVVVVLVVVVVVCVVVVPPPPPSVVVVPPVPD

Radius of gyration: 19.32 Å; chains: 1; bounding box: 52×30×56 Å